Protein AF-A0A7S0R6P3-F1 (afdb_monomer_lite)

Structure (mmCIF, N/CA/C/O backbone):
data_AF-A0A7S0R6P3-F1
#
_entry.id   AF-A0A7S0R6P3-F1
#
loop_
_atom_site.group_PDB
_atom_site.id
_atom_site.type_symbol
_atom_site.label_atom_id
_atom_site.label_alt_id
_atom_site.label_comp_id
_atom_site.label_asym_id
_atom_site.label_entity_id
_atom_site.label_seq_id
_atom_site.pdbx_PDB_ins_code
_atom_site.Cartn_x
_atom_site.Cartn_y
_atom_site.Cartn_z
_atom_site.occupancy
_atom_site.B_iso_or_equiv
_atom_site.auth_seq_id
_atom_site.auth_comp_id
_atom_site.auth_asym_id
_atom_site.auth_atom_id
_atom_site.pdbx_PDB_model_num
ATOM 1 N N . TRP A 1 1 ? 24.057 -4.306 -11.050 1.00 52.62 1 TRP A N 1
ATOM 2 C CA . TRP A 1 1 ? 23.287 -4.028 -9.830 1.00 52.62 1 TRP A CA 1
ATOM 3 C C . TRP A 1 1 ? 24.065 -4.503 -8.613 1.00 52.62 1 TRP A C 1
ATOM 5 O O . TRP A 1 1 ? 23.784 -5.597 -8.139 1.00 52.62 1 TRP A O 1
ATOM 15 N N . PRO A 1 2 ? 25.092 -3.785 -8.128 1.00 60.69 2 PRO A N 1
ATOM 16 C CA . PRO A 1 2 ? 25.649 -4.148 -6.841 1.00 60.69 2 PRO A CA 1
ATOM 17 C C . PRO A 1 2 ? 24.756 -3.537 -5.760 1.00 60.69 2 PRO A C 1
ATOM 19 O O . PRO A 1 2 ? 24.376 -2.370 -5.847 1.00 60.69 2 PRO A O 1
ATOM 22 N N . LEU A 1 3 ? 24.400 -4.337 -4.761 1.00 66.06 3 LEU A N 1
ATOM 23 C CA . LEU A 1 3 ? 23.930 -3.822 -3.484 1.00 66.06 3 LEU A CA 1
ATOM 24 C C . LEU A 1 3 ? 25.082 -2.995 -2.895 1.00 66.06 3 LEU A C 1
ATOM 26 O O . LEU A 1 3 ? 26.010 -3.549 -2.307 1.00 66.06 3 LEU A O 1
ATOM 30 N N . ASP A 1 4 ? 25.079 -1.690 -3.153 1.00 74.25 4 ASP A N 1
ATOM 31 C CA . ASP A 1 4 ? 26.102 -0.785 -2.647 1.00 74.25 4 ASP A CA 1
ATOM 32 C C . ASP A 1 4 ? 25.710 -0.324 -1.244 1.00 74.25 4 ASP A C 1
ATOM 34 O O . ASP A 1 4 ? 24.894 0.577 -1.052 1.00 74.25 4 ASP A O 1
ATOM 38 N N . PHE A 1 5 ? 26.279 -0.997 -0.248 1.00 76.88 5 PHE A N 1
ATOM 39 C CA . PHE A 1 5 ? 26.130 -0.634 1.159 1.00 76.88 5 PHE A CA 1
ATOM 40 C C . PHE A 1 5 ? 27.135 0.443 1.595 1.00 76.88 5 PHE A C 1
ATOM 42 O O . PHE A 1 5 ? 27.120 0.840 2.760 1.00 76.88 5 PHE A O 1
ATOM 49 N N . GLY A 1 6 ? 27.990 0.934 0.689 1.00 78.88 6 GLY A N 1
ATOM 50 C CA . GLY A 1 6 ? 28.973 1.986 0.949 1.00 78.88 6 GLY A CA 1
ATOM 51 C C . GLY A 1 6 ? 28.376 3.232 1.612 1.00 78.88 6 GLY A C 1
ATOM 52 O O . GLY A 1 6 ? 28.900 3.645 2.645 1.00 78.88 6 GLY A O 1
ATOM 53 N N . PRO A 1 7 ? 27.244 3.781 1.129 1.00 77.75 7 PRO A N 1
ATOM 54 C CA . PRO A 1 7 ? 26.586 4.930 1.759 1.00 77.75 7 PRO A CA 1
ATOM 55 C C . PRO A 1 7 ? 26.084 4.651 3.186 1.00 77.75 7 PRO A C 1
ATOM 57 O O . PRO A 1 7 ? 26.138 5.517 4.055 1.00 77.75 7 PRO A O 1
ATOM 60 N N . ILE A 1 8 ? 25.631 3.424 3.462 1.00 76.12 8 ILE A N 1
ATOM 61 C CA . ILE A 1 8 ? 25.153 3.025 4.796 1.00 76.12 8 ILE A CA 1
ATOM 62 C C . ILE A 1 8 ? 26.338 2.873 5.757 1.00 76.12 8 ILE A C 1
ATOM 64 O O . ILE A 1 8 ? 26.289 3.359 6.885 1.00 76.12 8 ILE A O 1
ATOM 68 N N . LEU A 1 9 ? 27.422 2.241 5.300 1.00 77.19 9 LEU A N 1
ATOM 69 C CA . LEU A 1 9 ? 28.654 2.057 6.073 1.00 77.19 9 LEU A CA 1
ATOM 70 C C . LEU A 1 9 ? 29.407 3.375 6.301 1.00 77.19 9 LEU A C 1
ATOM 72 O O . LEU A 1 9 ? 30.082 3.520 7.316 1.00 77.19 9 LEU A O 1
ATOM 76 N N . ALA A 1 10 ? 29.256 4.343 5.394 1.00 80.62 10 ALA A N 1
ATOM 77 C CA . ALA A 1 10 ? 29.785 5.698 5.526 1.00 80.62 10 ALA A CA 1
ATOM 78 C C . ALA A 1 10 ? 28.980 6.580 6.502 1.00 80.62 10 ALA A C 1
ATOM 80 O O . ALA A 1 10 ? 29.396 7.701 6.787 1.00 80.62 10 ALA A O 1
ATOM 81 N N . GLY A 1 11 ? 27.851 6.089 7.031 1.00 78.81 11 GLY A N 1
ATOM 82 C CA . GLY A 1 11 ? 27.007 6.834 7.967 1.00 78.81 11 GLY A CA 1
ATOM 83 C C . GLY A 1 11 ? 26.209 7.960 7.310 1.00 78.81 11 GLY A C 1
ATOM 84 O O . GLY A 1 11 ? 25.897 8.953 7.967 1.00 78.81 11 GLY A O 1
ATOM 85 N N . ASP A 1 12 ? 25.891 7.832 6.021 1.00 82.38 12 ASP A N 1
ATOM 86 C CA . ASP A 1 12 ? 25.241 8.889 5.257 1.00 82.38 12 ASP A CA 1
ATOM 87 C C . ASP A 1 12 ? 23.781 9.070 5.719 1.00 82.38 12 ASP A C 1
ATOM 89 O O . ASP A 1 12 ? 22.899 8.235 5.478 1.00 82.38 12 ASP A O 1
ATOM 93 N N . ALA A 1 13 ? 23.523 10.163 6.443 1.00 79.50 13 ALA A N 1
ATOM 94 C CA . ALA A 1 13 ? 22.272 10.379 7.174 1.00 79.50 13 ALA A CA 1
ATOM 95 C C . ALA A 1 13 ? 21.032 10.399 6.261 1.00 79.50 13 ALA A C 1
ATOM 97 O O . ALA A 1 13 ? 19.942 10.007 6.682 1.00 79.50 13 ALA A O 1
ATOM 98 N N . ASN A 1 14 ? 21.200 10.801 4.999 1.00 84.12 14 ASN A N 1
ATOM 99 C CA . ASN A 1 14 ? 20.118 10.850 4.016 1.00 84.12 14 ASN A CA 1
ATOM 100 C C . ASN A 1 14 ? 19.599 9.454 3.654 1.00 84.12 14 ASN A C 1
ATOM 102 O O . ASN A 1 14 ? 18.389 9.250 3.564 1.00 84.12 14 ASN A O 1
ATOM 106 N N . VAL A 1 15 ? 20.499 8.480 3.487 1.00 83.69 15 VAL A N 1
ATOM 107 C CA . VAL A 1 15 ? 20.122 7.103 3.141 1.00 83.69 15 VAL A CA 1
ATOM 108 C C . VAL A 1 15 ? 19.424 6.445 4.322 1.00 83.69 15 VAL A C 1
ATOM 110 O O . VAL A 1 15 ? 18.363 5.844 4.157 1.00 83.69 15 VAL A O 1
ATOM 113 N N . LEU A 1 16 ? 19.965 6.622 5.530 1.00 82.69 16 LEU A N 1
ATOM 114 C CA . LEU A 1 16 ? 19.356 6.082 6.742 1.00 82.69 16 LEU A CA 1
ATOM 115 C C . LEU A 1 16 ? 17.961 6.676 6.989 1.00 82.69 16 LEU A C 1
ATOM 117 O O . LEU A 1 16 ? 17.023 5.941 7.302 1.00 82.69 16 LEU A O 1
ATOM 121 N N . SER A 1 17 ? 17.809 7.991 6.805 1.00 84.06 17 SER A N 1
ATOM 122 C CA . SER A 1 17 ? 16.522 8.680 6.921 1.00 84.06 17 SER A CA 1
ATOM 123 C C . SER A 1 17 ? 15.507 8.158 5.899 1.00 84.06 17 SER A C 1
ATOM 125 O O . SER A 1 17 ? 14.393 7.796 6.279 1.00 84.06 17 SER A O 1
ATOM 127 N N . ALA A 1 18 ? 15.902 8.036 4.628 1.00 84.50 18 ALA A N 1
ATOM 128 C CA . ALA A 1 18 ? 15.027 7.557 3.563 1.00 84.50 18 ALA A CA 1
ATOM 129 C C . ALA A 1 18 ? 14.572 6.106 3.786 1.00 84.50 18 ALA A C 1
ATOM 131 O O . ALA A 1 18 ? 13.382 5.814 3.677 1.00 84.50 18 ALA A O 1
ATOM 132 N N . VAL A 1 19 ? 15.494 5.206 4.150 1.00 85.50 19 VAL A N 1
ATOM 133 C CA . VAL A 1 19 ? 15.181 3.794 4.428 1.00 85.50 19 VAL A CA 1
ATOM 134 C C . VAL A 1 19 ? 14.249 3.668 5.632 1.00 85.50 19 VAL A C 1
ATOM 136 O O . VAL A 1 19 ? 13.271 2.925 5.574 1.00 85.50 19 VAL A O 1
ATOM 139 N N . THR A 1 20 ? 14.502 4.427 6.701 1.00 83.81 20 THR A N 1
ATOM 140 C CA . THR A 1 20 ? 13.663 4.400 7.910 1.00 83.81 20 THR A CA 1
ATOM 141 C C . THR A 1 20 ? 12.256 4.930 7.628 1.00 83.81 20 THR A C 1
ATOM 143 O O . THR A 1 20 ? 11.273 4.318 8.044 1.00 83.81 20 THR A O 1
ATOM 146 N N . ALA A 1 21 ? 12.140 6.031 6.877 1.00 87.50 21 ALA A N 1
ATOM 147 C CA . ALA A 1 21 ? 10.848 6.582 6.481 1.00 87.50 21 ALA A CA 1
ATOM 148 C C . ALA A 1 21 ? 10.056 5.598 5.605 1.00 87.50 21 ALA A C 1
ATOM 150 O O . ALA A 1 21 ? 8.874 5.374 5.860 1.00 87.50 21 ALA A O 1
ATOM 151 N N . TYR A 1 22 ? 10.703 4.960 4.624 1.00 87.00 22 TYR A N 1
ATOM 152 C CA . TYR A 1 22 ? 10.059 3.944 3.786 1.00 87.00 22 TYR A CA 1
ATOM 153 C C . TYR A 1 22 ? 9.626 2.716 4.585 1.00 87.00 22 TYR A C 1
ATOM 155 O O . TYR A 1 22 ? 8.515 2.234 4.391 1.00 87.00 22 TYR A O 1
ATOM 163 N N . ALA A 1 23 ? 10.458 2.226 5.507 1.00 88.00 23 ALA A N 1
ATOM 164 C CA . ALA A 1 23 ? 10.102 1.094 6.357 1.00 88.00 23 ALA A CA 1
ATOM 165 C C . ALA A 1 23 ? 8.834 1.382 7.177 1.00 88.00 23 ALA A C 1
ATOM 167 O O . ALA A 1 23 ? 7.944 0.537 7.254 1.00 88.00 23 ALA A O 1
ATOM 168 N N . LEU A 1 24 ? 8.721 2.593 7.731 1.00 87.88 24 LEU A N 1
ATOM 169 C CA . LEU A 1 24 ? 7.533 3.015 8.465 1.00 87.88 24 LEU A CA 1
ATOM 170 C C . LEU A 1 24 ? 6.300 3.106 7.560 1.00 87.88 24 LEU A C 1
ATOM 172 O O . LEU A 1 24 ? 5.246 2.585 7.920 1.00 87.88 24 LEU A O 1
ATOM 176 N N . VAL A 1 25 ? 6.430 3.718 6.379 1.00 89.38 25 VAL A N 1
ATOM 177 C CA . VAL A 1 25 ? 5.337 3.801 5.397 1.00 89.38 25 VAL A CA 1
ATOM 178 C C . VAL A 1 25 ? 4.829 2.405 5.030 1.00 89.38 25 VAL A C 1
ATOM 180 O O . VAL A 1 25 ? 3.624 2.181 5.059 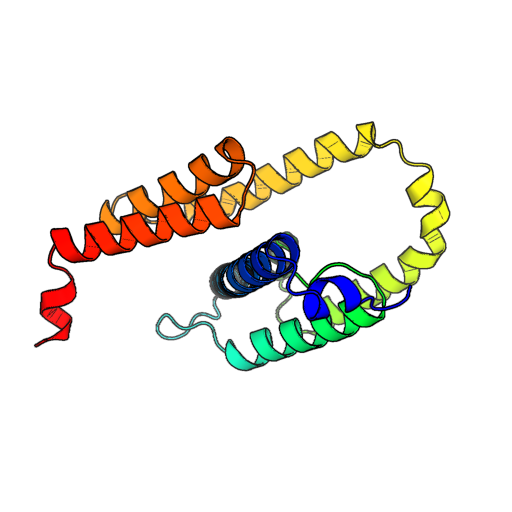1.00 89.38 25 VAL A O 1
ATOM 183 N N . MET A 1 26 ? 5.725 1.449 4.775 1.00 90.00 26 MET A N 1
ATOM 184 C CA . MET A 1 26 ? 5.358 0.082 4.385 1.00 90.00 26 MET A CA 1
ATOM 185 C C . MET A 1 26 ? 4.548 -0.653 5.456 1.00 90.00 26 MET A C 1
ATOM 187 O O . MET A 1 26 ? 3.643 -1.414 5.119 1.00 90.00 26 MET A O 1
ATOM 191 N N . ILE A 1 27 ? 4.834 -0.426 6.743 1.00 89.31 27 ILE A N 1
ATOM 192 C CA . ILE A 1 27 ? 4.058 -1.032 7.836 1.00 89.31 27 ILE A CA 1
ATOM 193 C C . ILE A 1 27 ? 2.598 -0.571 7.761 1.00 89.31 27 ILE A C 1
ATOM 195 O O . ILE A 1 27 ? 1.684 -1.393 7.827 1.00 89.31 27 ILE A O 1
ATOM 199 N N . PHE A 1 28 ? 2.375 0.732 7.590 1.00 89.31 28 PHE A N 1
ATOM 200 C CA . PHE A 1 28 ? 1.026 1.290 7.519 1.00 89.31 28 PHE A CA 1
ATOM 201 C C . PHE A 1 28 ? 0.326 0.997 6.194 1.00 89.31 28 PHE A C 1
ATOM 203 O O . PHE A 1 28 ? -0.883 0.792 6.196 1.00 89.31 28 PHE A O 1
ATOM 210 N N . ASP A 1 29 ? 1.064 0.928 5.090 1.00 89.12 29 ASP A N 1
ATOM 211 C CA . ASP A 1 29 ? 0.515 0.618 3.771 1.00 89.12 29 ASP A CA 1
ATOM 212 C C . ASP A 1 29 ? 0.020 -0.836 3.698 1.00 89.12 29 ASP A C 1
ATOM 214 O O . ASP A 1 29 ? -1.145 -1.090 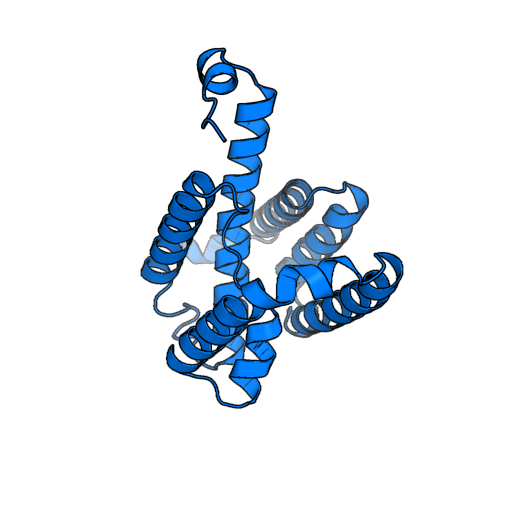3.389 1.00 89.12 29 ASP A O 1
ATOM 218 N N . ILE A 1 30 ? 0.850 -1.801 4.121 1.00 90.81 30 ILE A N 1
ATOM 219 C CA . ILE A 1 30 ? 0.460 -3.220 4.197 1.00 90.81 30 ILE A CA 1
ATOM 220 C C . ILE A 1 30 ? -0.704 -3.402 5.177 1.00 90.81 30 ILE A C 1
ATOM 222 O O . ILE A 1 30 ? -1.666 -4.107 4.871 1.00 90.81 30 ILE A O 1
ATOM 226 N N . GLY A 1 31 ? -0.638 -2.769 6.351 1.00 89.81 31 GLY A N 1
ATOM 227 C CA . GLY A 1 31 ? -1.687 -2.864 7.363 1.00 89.81 31 GLY A CA 1
ATOM 228 C C . GLY A 1 31 ? -3.016 -2.273 6.910 1.00 89.81 31 GLY A C 1
ATOM 229 O O . GLY A 1 31 ? -4.057 -2.915 7.057 1.00 89.81 31 GLY A O 1
ATOM 230 N N . GLY A 1 32 ? -2.977 -1.072 6.334 1.00 87.38 32 GLY A N 1
ATOM 231 C CA . GLY A 1 32 ? -4.147 -0.367 5.823 1.00 87.38 32 GLY A CA 1
ATOM 232 C C . GLY A 1 32 ? -4.807 -1.122 4.676 1.00 87.38 32 GLY A C 1
ATOM 233 O O . GLY A 1 32 ? -6.013 -1.363 4.719 1.00 87.38 32 GLY A O 1
ATOM 234 N N . ALA A 1 33 ? -4.020 -1.579 3.698 1.00 88.56 33 ALA A N 1
ATOM 235 C CA . ALA A 1 33 ? -4.531 -2.355 2.574 1.00 88.56 33 ALA A CA 1
ATOM 236 C C . ALA A 1 33 ? -5.084 -3.720 3.013 1.00 88.56 33 ALA A C 1
ATOM 238 O O . ALA A 1 33 ? -6.159 -4.118 2.563 1.00 88.56 33 ALA A O 1
ATOM 239 N N . LEU A 1 34 ? -4.408 -4.419 3.935 1.00 89.81 34 LEU A N 1
ATOM 240 C CA . LEU A 1 34 ? -4.914 -5.669 4.506 1.00 89.81 34 LEU A CA 1
ATOM 241 C C . LEU A 1 34 ? -6.262 -5.449 5.195 1.00 89.81 34 LEU A C 1
ATOM 243 O O . LEU A 1 34 ? -7.207 -6.192 4.941 1.00 89.81 34 LEU A O 1
ATOM 247 N N . TYR A 1 35 ? -6.366 -4.434 6.056 1.00 87.81 35 TYR A N 1
ATOM 248 C CA . TYR A 1 35 ? -7.599 -4.158 6.785 1.00 87.81 35 TYR A CA 1
ATOM 249 C C . TYR A 1 35 ? -8.738 -3.754 5.840 1.00 87.81 35 TYR A C 1
ATOM 251 O O . TYR A 1 35 ? -9.845 -4.280 5.965 1.00 87.81 35 TYR A O 1
ATOM 259 N N . GLY A 1 36 ? -8.458 -2.898 4.851 1.00 85.94 36 GLY A N 1
ATOM 260 C CA . GLY A 1 36 ? -9.425 -2.491 3.829 1.00 85.94 36 GLY A CA 1
ATOM 261 C C . GLY A 1 36 ? -9.947 -3.677 3.015 1.00 85.94 36 GLY A C 1
ATOM 262 O O . GLY A 1 36 ? -11.154 -3.911 2.949 1.00 85.94 36 GLY A O 1
ATOM 263 N N . LEU A 1 37 ? -9.051 -4.506 2.471 1.00 86.88 37 LEU A N 1
ATOM 264 C CA . LEU A 1 37 ? -9.436 -5.667 1.664 1.00 86.88 37 LEU A CA 1
ATOM 265 C C . LEU A 1 37 ? -10.112 -6.768 2.491 1.00 86.88 37 LEU A C 1
ATOM 267 O O . LEU A 1 37 ? -11.078 -7.369 2.023 1.00 86.88 37 LEU A O 1
ATOM 271 N N . CYS A 1 38 ? -9.666 -7.022 3.727 1.00 87.50 38 CYS A N 1
ATOM 272 C CA . CYS A 1 38 ? -10.363 -7.936 4.636 1.00 87.50 38 CYS A CA 1
ATOM 273 C C . CYS A 1 38 ? -11.771 -7.434 4.971 1.00 87.50 38 CYS A C 1
ATOM 275 O O . CYS A 1 38 ? -12.687 -8.250 5.086 1.00 87.50 38 CYS A O 1
ATOM 277 N N . GLY A 1 39 ? -11.954 -6.117 5.107 1.00 85.44 39 GLY A N 1
ATOM 278 C CA . GLY A 1 39 ? -13.261 -5.489 5.288 1.00 85.44 39 GLY A CA 1
ATOM 279 C C . GLY A 1 39 ? -14.176 -5.734 4.094 1.00 85.44 39 GLY A C 1
ATOM 280 O O . GLY A 1 39 ? -15.276 -6.256 4.262 1.00 85.44 39 GLY A O 1
ATOM 281 N N . LEU A 1 40 ? -13.685 -5.466 2.882 1.00 83.06 40 LEU A N 1
ATOM 282 C CA . LEU A 1 40 ? -14.416 -5.717 1.636 1.00 83.06 40 LEU A CA 1
ATOM 283 C C . LEU A 1 40 ? -14.751 -7.202 1.424 1.00 83.06 40 LEU A C 1
ATOM 285 O O . LEU A 1 40 ? -15.818 -7.532 0.910 1.00 83.06 40 LEU A O 1
ATOM 289 N N . ALA A 1 41 ? -13.863 -8.108 1.835 1.00 84.06 41 ALA A N 1
ATOM 290 C CA . ALA A 1 41 ? -14.077 -9.550 1.743 1.00 84.06 41 ALA A CA 1
ATOM 291 C C . ALA A 1 41 ? -15.011 -10.109 2.834 1.00 84.06 41 ALA A C 1
ATOM 293 O O . ALA A 1 41 ? -15.377 -11.285 2.771 1.00 84.06 41 ALA A O 1
ATOM 294 N N . GLY A 1 42 ? -15.387 -9.303 3.837 1.00 84.31 42 GLY A N 1
ATOM 295 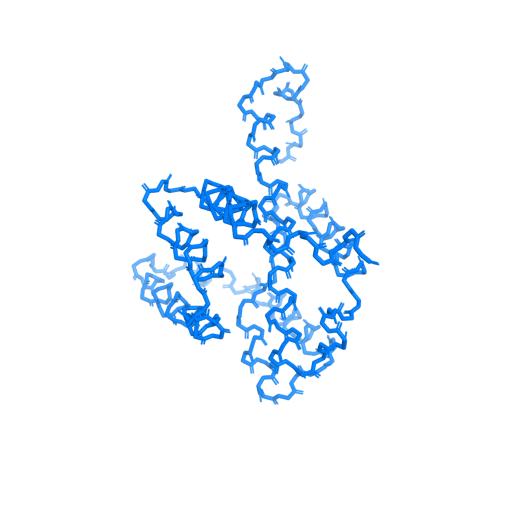C CA . GLY A 1 42 ? -16.168 -9.753 4.993 1.00 84.31 42 GLY A CA 1
ATOM 296 C C . GLY A 1 42 ? -15.402 -10.717 5.904 1.00 84.31 42 GLY A C 1
ATOM 297 O O 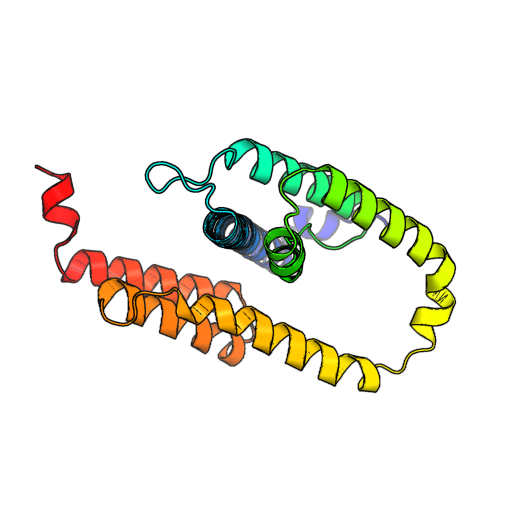. GLY A 1 42 ? -16.003 -11.584 6.533 1.00 84.31 42 GLY A O 1
ATOM 298 N N . LEU A 1 43 ? -14.071 -10.605 5.939 1.00 86.06 43 LEU A N 1
ATOM 299 C CA . LEU A 1 43 ? -13.176 -11.496 6.684 1.00 86.06 43 LEU A CA 1
ATOM 300 C C . LEU A 1 43 ? -12.756 -10.938 8.049 1.00 86.06 43 LEU A C 1
ATOM 302 O O . LEU A 1 43 ? -12.099 -11.650 8.803 1.00 86.06 43 LEU A O 1
ATOM 306 N N . ILE A 1 44 ? -13.106 -9.691 8.380 1.00 85.31 44 ILE A N 1
ATOM 307 C CA . ILE A 1 44 ? -12.783 -9.092 9.683 1.00 85.31 44 ILE A CA 1
ATOM 308 C C . ILE A 1 44 ? -13.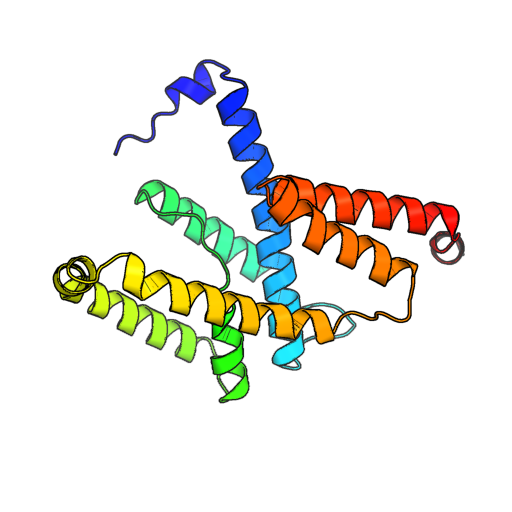529 -9.841 10.793 1.00 85.31 44 ILE A C 1
ATOM 310 O O . ILE A 1 44 ? -14.756 -9.919 10.789 1.00 85.31 44 ILE A O 1
ATOM 314 N N . GLN A 1 45 ? -12.783 -10.355 11.773 1.00 78.94 45 GLN A N 1
ATOM 315 C CA . GLN A 1 45 ? -13.323 -11.060 12.936 1.00 78.94 45 GLN A CA 1
ATOM 316 C C . GLN A 1 45 ? -12.944 -10.291 14.201 1.00 78.94 45 GLN A C 1
ATOM 318 O O . GLN A 1 45 ? -11.765 -10.068 14.458 1.00 78.94 45 GLN A O 1
ATOM 323 N N . ASN A 1 46 ? -13.934 -9.870 14.995 1.00 77.12 46 ASN A N 1
ATOM 324 C CA . ASN A 1 46 ? -13.720 -9.121 16.246 1.00 77.12 46 ASN A CA 1
ATOM 325 C C . ASN A 1 46 ? -12.856 -7.852 16.082 1.00 77.12 46 ASN A C 1
ATOM 327 O O . ASN A 1 46 ? -12.054 -7.525 16.952 1.00 77.12 46 ASN A O 1
ATOM 331 N N . GLY A 1 47 ? -12.980 -7.157 14.945 1.00 76.88 47 GLY A N 1
ATOM 332 C CA . GLY A 1 47 ? -12.169 -5.971 14.640 1.00 76.88 47 GLY A CA 1
ATOM 333 C C . GLY A 1 47 ? -10.716 -6.272 14.252 1.00 76.88 47 GLY A C 1
ATOM 334 O O . GLY A 1 47 ? -9.927 -5.346 14.101 1.00 76.88 47 GLY A O 1
ATOM 335 N N . VAL A 1 48 ? -10.352 -7.545 14.062 1.00 81.44 48 VAL A N 1
ATOM 336 C CA . VAL A 1 48 ? -9.006 -7.969 13.666 1.00 81.44 48 VAL A CA 1
ATOM 337 C C . VAL A 1 48 ? -9.049 -8.607 12.279 1.00 81.44 48 VAL A C 1
ATOM 339 O O . VAL A 1 48 ? -9.897 -9.453 11.983 1.00 81.44 48 VAL A O 1
ATOM 342 N N . ALA A 1 49 ? -8.114 -8.203 11.418 1.00 84.62 49 ALA A N 1
ATOM 343 C CA . ALA A 1 49 ? -7.890 -8.860 10.137 1.00 84.62 49 ALA A CA 1
ATOM 344 C C . ALA A 1 49 ? -7.181 -10.212 10.372 1.00 84.62 49 ALA A C 1
ATOM 346 O O . ALA A 1 49 ? -6.080 -10.235 10.939 1.00 84.62 49 ALA A O 1
ATOM 347 N N . PRO A 1 50 ? -7.780 -11.348 9.973 1.00 84.00 50 PRO A N 1
ATOM 348 C CA . PRO A 1 50 ? -7.166 -12.654 10.167 1.00 84.00 50 PRO A CA 1
ATOM 349 C C . PRO A 1 50 ? -5.875 -12.763 9.348 1.00 84.00 50 PRO A C 1
ATOM 351 O O . PRO A 1 50 ? -5.797 -12.297 8.215 1.00 84.00 50 PRO A O 1
ATOM 354 N N . GLY A 1 51 ? -4.849 -13.399 9.917 1.00 85.31 51 GLY A N 1
ATOM 355 C CA . GLY A 1 51 ? -3.594 -13.634 9.200 1.00 85.31 51 GLY A CA 1
ATOM 356 C C . GLY A 1 51 ? -2.720 -12.390 8.998 1.00 85.31 51 GLY A C 1
ATOM 357 O O . GLY A 1 51 ? -1.903 -12.375 8.084 1.00 85.31 51 GLY A O 1
ATOM 358 N N . ALA A 1 52 ? -2.823 -11.364 9.849 1.00 87.19 52 ALA A N 1
ATOM 359 C CA . ALA A 1 52 ? -1.958 -10.185 9.746 1.00 87.19 52 ALA A CA 1
ATOM 360 C C . ALA A 1 52 ? -0.456 -10.531 9.771 1.00 87.19 52 ALA A C 1
ATOM 362 O O . ALA A 1 52 ? 0.282 -10.129 8.877 1.00 87.19 52 ALA A O 1
ATOM 363 N N . ILE A 1 53 ? -0.010 -11.339 10.740 1.00 89.88 53 ILE A N 1
ATOM 364 C CA . ILE A 1 53 ? 1.401 -11.747 10.873 1.00 89.88 53 ILE A CA 1
ATOM 365 C C . ILE A 1 53 ? 1.938 -12.441 9.605 1.00 89.88 53 ILE A C 1
ATOM 367 O O . ILE A 1 53 ? 2.958 -11.983 9.086 1.00 89.88 53 ILE A O 1
ATOM 371 N N . PRO A 1 54 ? 1.302 -13.506 9.069 1.00 90.50 54 PRO A N 1
ATOM 372 C CA . PRO A 1 54 ? 1.797 -14.139 7.850 1.00 90.50 54 PRO A CA 1
ATOM 373 C C . PRO A 1 54 ? 1.766 -13.199 6.637 1.00 90.50 54 PRO A C 1
ATOM 375 O O . PRO A 1 54 ? 2.676 -13.280 5.817 1.00 90.50 54 PRO A O 1
ATOM 378 N N . THR A 1 55 ? 0.806 -12.269 6.544 1.00 90.69 55 THR A N 1
ATOM 379 C CA . THR A 1 55 ? 0.793 -11.242 5.485 1.00 90.69 55 THR A CA 1
ATOM 380 C C . THR A 1 55 ? 2.018 -10.331 5.565 1.00 90.69 55 THR A C 1
ATOM 382 O O . THR A 1 55 ? 2.706 -10.145 4.562 1.00 90.69 55 THR A O 1
ATOM 385 N N . TYR A 1 56 ? 2.348 -9.811 6.752 1.00 91.56 56 TYR A N 1
ATOM 386 C CA . TYR A 1 56 ? 3.546 -8.985 6.942 1.00 91.56 56 TYR A CA 1
ATOM 387 C C . TYR A 1 56 ? 4.836 -9.757 6.655 1.00 91.56 56 TYR A C 1
ATOM 389 O O . TYR A 1 56 ? 5.732 -9.224 6.006 1.00 91.56 56 TYR A O 1
ATOM 397 N N . LEU A 1 57 ? 4.931 -11.018 7.090 1.00 93.25 57 LEU A N 1
ATOM 398 C CA . LEU A 1 57 ? 6.095 -11.865 6.809 1.00 93.25 57 LEU A CA 1
ATOM 399 C C . LEU A 1 57 ? 6.255 -12.138 5.310 1.00 93.25 57 LEU A C 1
ATOM 401 O O . LEU A 1 57 ? 7.366 -12.047 4.791 1.00 93.25 57 LEU A O 1
ATOM 405 N N . ALA A 1 58 ? 5.158 -12.430 4.607 1.00 92.19 58 ALA A N 1
ATOM 406 C CA . ALA A 1 58 ? 5.176 -12.637 3.164 1.00 92.19 58 ALA A CA 1
ATOM 407 C C . ALA A 1 58 ? 5.602 -11.363 2.418 1.00 92.19 58 ALA A C 1
ATOM 409 O O . ALA A 1 58 ? 6.452 -11.429 1.531 1.00 92.19 58 ALA A O 1
ATOM 410 N N . ALA A 1 59 ? 5.075 -10.200 2.809 1.00 91.81 59 ALA A N 1
ATOM 411 C CA . ALA A 1 59 ? 5.439 -8.921 2.209 1.00 91.81 59 ALA A CA 1
ATOM 412 C C . ALA A 1 59 ? 6.899 -8.528 2.489 1.00 91.81 59 ALA A C 1
ATOM 414 O O . ALA A 1 59 ? 7.592 -8.052 1.587 1.00 91.81 59 ALA A O 1
ATOM 415 N N . ALA A 1 60 ? 7.397 -8.780 3.703 1.00 91.50 60 ALA A N 1
ATOM 416 C CA . ALA A 1 60 ? 8.796 -8.560 4.058 1.00 91.50 60 ALA A CA 1
ATOM 417 C C . ALA A 1 60 ? 9.734 -9.476 3.257 1.00 91.50 60 ALA A C 1
ATOM 419 O O . ALA A 1 60 ? 10.718 -9.001 2.690 1.00 91.50 60 ALA A O 1
ATOM 420 N N . ALA A 1 61 ? 9.406 -10.768 3.147 1.00 93.25 61 ALA A N 1
ATOM 421 C CA . ALA A 1 61 ? 10.178 -11.723 2.357 1.00 93.25 61 ALA A CA 1
ATOM 422 C C . ALA A 1 61 ? 10.192 -11.350 0.867 1.00 93.25 61 ALA A C 1
ATOM 424 O O . ALA A 1 61 ? 11.253 -11.325 0.246 1.00 93.25 61 ALA A O 1
ATOM 425 N N . ALA A 1 62 ? 9.037 -10.996 0.300 1.00 91.75 62 ALA A N 1
ATOM 426 C CA . ALA A 1 62 ? 8.937 -10.568 -1.090 1.00 91.75 62 ALA A CA 1
ATOM 427 C C . ALA A 1 62 ? 9.695 -9.261 -1.355 1.00 91.75 62 ALA A C 1
ATOM 429 O O . ALA A 1 62 ? 10.365 -9.143 -2.373 1.00 91.75 62 ALA A O 1
ATOM 430 N N . THR A 1 63 ? 9.650 -8.304 -0.425 1.00 91.44 63 THR A N 1
ATOM 431 C CA . THR A 1 63 ? 10.415 -7.052 -0.521 1.00 91.44 63 THR A CA 1
ATOM 432 C C . THR A 1 63 ? 11.921 -7.305 -0.440 1.00 91.44 63 THR A C 1
ATOM 434 O O . THR A 1 63 ? 12.678 -6.717 -1.207 1.00 91.44 63 THR A O 1
ATOM 437 N N . ALA A 1 64 ? 12.370 -8.213 0.432 1.00 90.44 64 ALA A N 1
ATOM 438 C CA . ALA A 1 64 ? 13.778 -8.598 0.526 1.00 90.44 64 ALA A CA 1
ATOM 439 C C . ALA A 1 64 ? 14.279 -9.279 -0.760 1.00 90.44 64 ALA A C 1
ATOM 441 O O . ALA A 1 64 ? 15.351 -8.941 -1.262 1.00 90.44 64 ALA A O 1
ATOM 442 N N . LEU A 1 65 ? 13.481 -10.187 -1.333 1.00 91.06 65 LEU A N 1
ATOM 443 C CA . LEU A 1 65 ? 13.769 -10.794 -2.636 1.00 91.06 65 LEU A CA 1
ATOM 444 C C . LEU A 1 65 ? 13.747 -9.748 -3.761 1.00 91.06 65 LEU A C 1
ATOM 446 O O . LEU A 1 65 ? 14.624 -9.753 -4.623 1.00 91.06 65 LEU A O 1
ATOM 450 N N . GLY A 1 66 ? 12.796 -8.815 -3.710 1.00 88.19 66 GLY A N 1
ATOM 451 C CA . GLY A 1 66 ? 12.686 -7.700 -4.643 1.00 88.19 66 GLY A CA 1
ATOM 452 C C . GLY A 1 66 ? 13.940 -6.830 -4.647 1.00 88.19 66 GLY A C 1
ATOM 453 O O . GLY A 1 66 ? 14.505 -6.566 -5.709 1.00 88.19 66 GLY A O 1
ATOM 454 N N . ALA A 1 67 ? 14.453 -6.493 -3.461 1.00 87.06 67 ALA A N 1
ATOM 455 C CA . ALA A 1 67 ? 15.692 -5.740 -3.297 1.00 87.06 67 ALA A CA 1
ATOM 456 C C . ALA A 1 67 ? 16.906 -6.453 -3.922 1.00 87.06 67 ALA A C 1
ATOM 458 O O . ALA A 1 67 ? 17.742 -5.797 -4.541 1.00 87.06 67 ALA A O 1
ATOM 459 N N . TRP A 1 68 ? 16.990 -7.787 -3.835 1.00 84.69 68 TRP A N 1
ATOM 460 C CA . TRP A 1 68 ? 18.033 -8.562 -4.526 1.00 84.69 68 TRP A CA 1
ATOM 461 C C . TRP A 1 68 ? 17.908 -8.505 -6.048 1.00 84.69 68 TRP A C 1
ATOM 463 O O . TRP A 1 68 ? 18.918 -8.451 -6.748 1.00 84.69 68 TRP A O 1
ATOM 473 N N . THR A 1 69 ? 16.681 -8.495 -6.566 1.00 86.44 69 THR A N 1
ATOM 474 C CA . THR A 1 69 ? 16.415 -8.372 -8.006 1.00 86.44 69 THR A CA 1
ATOM 475 C C . THR A 1 69 ? 16.419 -6.926 -8.518 1.00 86.44 69 THR A C 1
ATOM 477 O O . THR A 1 69 ? 16.300 -6.712 -9.722 1.00 86.44 69 THR A O 1
ATOM 480 N N . GLY A 1 70 ? 16.583 -5.932 -7.635 1.00 83.44 70 GLY A N 1
ATOM 481 C CA . GLY A 1 70 ? 16.557 -4.506 -7.975 1.00 83.44 70 GLY A CA 1
ATOM 482 C C . GLY A 1 70 ? 15.157 -3.937 -8.238 1.00 83.44 70 GLY A C 1
ATOM 483 O O . GLY A 1 70 ? 15.035 -2.914 -8.908 1.00 83.44 70 GLY A O 1
ATOM 484 N N . THR A 1 71 ? 14.098 -4.588 -7.750 1.00 87.50 71 THR A N 1
ATOM 485 C CA . THR A 1 71 ? 12.708 -4.124 -7.891 1.00 87.50 71 THR A CA 1
ATOM 486 C C . THR A 1 71 ? 12.265 -3.285 -6.692 1.00 87.50 71 THR A C 1
ATOM 488 O O . THR A 1 71 ? 12.914 -3.252 -5.647 1.00 87.50 71 THR A O 1
ATOM 491 N N . THR A 1 72 ? 11.124 -2.610 -6.829 1.00 86.88 72 THR A N 1
ATOM 492 C CA . THR A 1 72 ? 10.494 -1.853 -5.741 1.00 86.88 72 THR A CA 1
ATOM 493 C C . THR A 1 72 ? 9.937 -2.774 -4.644 1.00 86.88 72 THR A C 1
ATOM 495 O O . THR A 1 72 ? 9.726 -3.966 -4.897 1.00 86.88 72 THR A O 1
ATOM 498 N N . PRO A 1 73 ? 9.663 -2.242 -3.436 1.00 87.56 73 PRO A N 1
ATOM 499 C CA . PRO A 1 73 ? 8.984 -2.981 -2.373 1.00 87.56 73 PRO A CA 1
ATOM 500 C C . PRO A 1 73 ? 7.617 -3.531 -2.795 1.00 87.56 73 PRO A C 1
ATOM 502 O O . PRO A 1 73 ? 6.956 -2.967 -3.670 1.00 87.56 73 PRO A O 1
ATOM 505 N N . LEU A 1 74 ? 7.188 -4.627 -2.160 1.00 90.25 74 LEU A N 1
ATOM 506 C CA . LEU A 1 74 ? 5.898 -5.251 -2.452 1.00 90.25 74 LEU A CA 1
ATOM 507 C C . LEU A 1 74 ? 4.756 -4.486 -1.776 1.00 90.25 74 LEU A C 1
ATOM 509 O O . LEU A 1 74 ? 4.734 -4.363 -0.554 1.00 90.25 74 LEU A O 1
ATOM 513 N N . ILE A 1 75 ? 3.777 -4.059 -2.572 1.00 88.50 75 ILE A N 1
ATOM 514 C CA . ILE A 1 75 ? 2.563 -3.368 -2.122 1.00 88.50 75 ILE A CA 1
ATOM 515 C C . ILE A 1 75 ? 1.343 -4.247 -2.418 1.00 88.50 75 ILE A C 1
ATOM 517 O O . ILE A 1 75 ? 1.318 -4.985 -3.407 1.00 88.50 75 ILE A O 1
ATOM 521 N N . ILE A 1 76 ? 0.321 -4.175 -1.563 1.00 88.38 76 ILE A N 1
ATOM 522 C CA . ILE A 1 76 ? -0.963 -4.833 -1.808 1.00 88.38 76 ILE A CA 1
ATOM 523 C C . ILE A 1 76 ? -1.798 -3.942 -2.740 1.00 88.38 76 ILE A C 1
ATOM 525 O O . ILE A 1 76 ? -2.251 -2.870 -2.352 1.00 88.38 76 ILE A O 1
ATOM 529 N N . ALA A 1 77 ? -1.993 -4.392 -3.978 1.00 84.19 77 ALA A N 1
ATOM 530 C CA . ALA A 1 77 ? -2.657 -3.620 -5.028 1.00 84.19 77 ALA A CA 1
ATOM 531 C C . ALA A 1 77 ? -4.151 -3.375 -4.731 1.00 84.19 77 ALA A C 1
ATOM 533 O O . ALA A 1 77 ? -4.883 -4.320 -4.409 1.00 84.19 77 ALA A O 1
ATOM 534 N N . ALA A 1 78 ? -4.616 -2.132 -4.897 1.00 78.31 78 ALA A N 1
ATOM 535 C CA . ALA A 1 78 ? -6.007 -1.732 -4.651 1.00 78.31 78 ALA A CA 1
ATOM 536 C C . ALA A 1 78 ? -6.994 -2.394 -5.628 1.00 78.31 78 ALA A C 1
ATOM 538 O O . ALA A 1 78 ? -8.144 -2.664 -5.288 1.00 78.31 78 ALA A O 1
ATOM 539 N N . GLU A 1 79 ? -6.528 -2.745 -6.822 1.00 82.38 79 GLU A N 1
ATOM 540 C CA . GLU A 1 79 ? -7.260 -3.474 -7.855 1.00 82.38 79 GLU A CA 1
ATOM 541 C C . GLU A 1 79 ? -7.715 -4.860 -7.373 1.00 82.38 79 GLU A C 1
ATOM 543 O O . GLU A 1 79 ? -8.707 -5.399 -7.870 1.00 82.38 79 GLU A O 1
ATOM 548 N N . SER A 1 80 ? -7.063 -5.409 -6.340 1.00 84.19 80 SER A N 1
ATOM 549 C CA . SER A 1 80 ? -7.493 -6.640 -5.667 1.00 84.19 80 SER A CA 1
ATOM 550 C C . SER A 1 80 ? -8.923 -6.535 -5.127 1.00 84.19 80 SER A C 1
ATOM 552 O O . SER A 1 80 ? -9.622 -7.544 -5.055 1.00 84.19 80 SER A O 1
ATOM 554 N N . ALA A 1 81 ? -9.402 -5.324 -4.816 1.00 81.25 81 ALA A N 1
ATOM 555 C CA . ALA A 1 81 ? -10.783 -5.079 -4.409 1.00 81.25 81 ALA A CA 1
ATOM 556 C C . ALA A 1 81 ? -11.797 -5.513 -5.480 1.00 81.25 81 ALA A C 1
ATOM 558 O O . ALA A 1 81 ? -12.852 -6.052 -5.144 1.00 81.25 81 ALA A O 1
ATOM 559 N N . VAL A 1 82 ? -11.482 -5.324 -6.767 1.00 82.38 82 VAL A N 1
ATOM 560 C CA . VAL A 1 82 ? -12.343 -5.764 -7.879 1.00 82.38 82 VAL A CA 1
ATOM 561 C C . VAL A 1 82 ? -12.384 -7.289 -7.934 1.00 82.38 82 VAL A C 1
ATOM 563 O O . VAL A 1 82 ? -13.462 -7.872 -8.022 1.00 82.38 82 VAL A O 1
ATOM 566 N N . GLY A 1 83 ? -11.229 -7.941 -7.773 1.00 83.12 83 GLY A N 1
ATOM 567 C CA . GLY A 1 83 ? -11.142 -9.401 -7.706 1.00 83.12 83 GLY A CA 1
ATOM 568 C C . GLY A 1 83 ? -11.960 -9.992 -6.554 1.00 83.12 83 GLY A C 1
ATOM 569 O O . GLY A 1 83 ? -12.645 -10.993 -6.742 1.00 83.12 83 GLY A O 1
ATOM 570 N N . ILE A 1 84 ? -11.954 -9.349 -5.383 1.00 86.06 84 ILE A N 1
ATOM 571 C CA . ILE A 1 84 ? -12.764 -9.764 -4.226 1.00 86.06 84 ILE A CA 1
ATOM 572 C C . ILE A 1 84 ? -14.263 -9.609 -4.516 1.00 86.06 84 ILE A C 1
ATOM 574 O O . ILE A 1 84 ? -15.041 -10.506 -4.182 1.00 86.06 84 ILE A O 1
ATOM 578 N N . LYS A 1 85 ? -14.673 -8.508 -5.163 1.00 82.06 85 LYS A N 1
ATOM 579 C CA . LYS A 1 85 ? -16.074 -8.250 -5.547 1.00 82.06 85 LYS A CA 1
ATOM 580 C C . LYS A 1 85 ? -16.606 -9.270 -6.559 1.00 82.06 85 LYS A C 1
ATOM 582 O O . LYS A 1 85 ? -17.755 -9.681 -6.442 1.00 82.06 85 LYS A O 1
ATOM 587 N N . GLU A 1 86 ? -15.760 -9.735 -7.474 1.00 85.69 86 GLU A N 1
ATOM 588 C CA . GLU A 1 86 ? -16.051 -10.819 -8.431 1.00 85.69 86 GLU A CA 1
ATOM 589 C C . GLU A 1 86 ? -16.042 -12.226 -7.784 1.00 85.69 86 GLU A C 1
ATOM 591 O O . GLU A 1 86 ? -16.279 -13.232 -8.449 1.00 85.69 86 GLU A O 1
ATOM 596 N N . GLY A 1 87 ? -15.782 -12.334 -6.473 1.00 82.12 87 GLY A N 1
ATOM 597 C CA . GLY A 1 87 ? -15.801 -13.601 -5.731 1.00 82.12 87 GLY A CA 1
ATOM 598 C C . GLY A 1 87 ? -14.428 -14.249 -5.518 1.00 82.12 87 GLY A C 1
ATOM 599 O O . GLY A 1 87 ? -14.343 -15.364 -4.997 1.00 82.12 87 GLY A O 1
ATOM 600 N N . GLY A 1 88 ? -13.340 -13.557 -5.858 1.00 81.88 88 GLY A N 1
ATOM 601 C CA . GLY A 1 88 ? -11.968 -13.976 -5.592 1.00 81.88 88 GLY A CA 1
ATOM 602 C C . GLY A 1 88 ? -11.652 -14.002 -4.098 1.00 81.88 88 GLY A C 1
ATOM 603 O O . GLY A 1 88 ? -11.268 -12.996 -3.512 1.00 81.88 88 GLY A O 1
ATOM 604 N N . ARG A 1 89 ? -11.811 -15.173 -3.473 1.00 75.75 89 ARG A N 1
ATOM 605 C CA . ARG A 1 89 ? -11.589 -15.384 -2.026 1.00 75.75 89 ARG A CA 1
ATOM 606 C C . ARG A 1 89 ? -10.423 -16.316 -1.700 1.00 75.75 89 ARG A C 1
ATOM 608 O O . ARG A 1 89 ? -10.167 -16.596 -0.533 1.00 75.75 89 ARG A O 1
ATOM 615 N N . THR A 1 90 ? -9.730 -16.823 -2.717 1.00 81.25 90 THR A N 1
ATOM 616 C CA . THR A 1 90 ? -8.626 -17.778 -2.567 1.00 81.25 90 THR A CA 1
ATOM 617 C C . THR A 1 90 ? -7.348 -17.243 -3.203 1.00 81.25 90 THR A C 1
ATOM 619 O O . THR A 1 90 ? -7.385 -16.437 -4.135 1.00 81.25 90 THR A O 1
ATOM 622 N N . GLY A 1 91 ? -6.199 -17.753 -2.750 1.00 81.25 91 GLY A N 1
ATOM 623 C CA . GLY A 1 91 ? -4.893 -17.425 -3.332 1.00 81.25 91 GLY A CA 1
ATOM 624 C C . GLY A 1 91 ? -4.723 -17.863 -4.793 1.00 81.25 91 GLY A C 1
ATOM 625 O O . GLY A 1 91 ? -3.768 -17.448 -5.440 1.00 81.25 91 GLY A O 1
ATOM 626 N N . VAL A 1 92 ? -5.654 -18.654 -5.343 1.00 86.25 92 VAL A N 1
ATOM 627 C CA . VAL A 1 92 ? -5.626 -19.075 -6.752 1.00 86.25 92 VAL A CA 1
ATOM 628 C C . VAL A 1 92 ? -5.726 -17.867 -7.679 1.00 86.25 92 VAL A C 1
ATOM 630 O O . VAL A 1 92 ? -4.980 -17.796 -8.646 1.00 86.25 92 VAL A O 1
ATOM 633 N N . VAL A 1 93 ? -6.563 -16.878 -7.344 1.00 86.69 93 VAL A N 1
ATOM 634 C CA . VAL A 1 93 ? -6.680 -15.640 -8.132 1.00 86.69 93 VAL A CA 1
ATOM 635 C C . VAL A 1 93 ? -5.343 -14.898 -8.168 1.00 86.69 93 VAL A C 1
ATOM 637 O O . VAL A 1 93 ? -4.895 -14.493 -9.237 1.00 86.69 93 VAL A O 1
ATOM 640 N N . ALA A 1 94 ? -4.655 -14.799 -7.026 1.00 86.44 94 ALA A N 1
ATOM 641 C CA . ALA A 1 94 ? -3.334 -14.178 -6.951 1.00 86.44 94 ALA A CA 1
ATOM 642 C C . ALA A 1 94 ? -2.280 -14.945 -7.774 1.00 86.44 94 ALA A C 1
ATOM 644 O O . ALA A 1 94 ? -1.481 -14.324 -8.474 1.00 86.44 94 ALA A O 1
ATOM 645 N N . LEU A 1 95 ? -2.308 -16.284 -7.753 1.00 90.44 95 LEU A N 1
ATOM 646 C CA . LEU A 1 95 ? -1.418 -17.122 -8.568 1.00 90.44 95 LEU A CA 1
ATOM 647 C C . LEU A 1 95 ? -1.683 -16.955 -10.068 1.00 90.44 95 LEU A C 1
ATOM 649 O O . LEU A 1 95 ? -0.738 -16.816 -10.842 1.00 90.44 95 LEU A O 1
ATOM 653 N N . THR A 1 96 ? -2.950 -16.926 -10.487 1.00 90.69 96 THR A N 1
ATOM 654 C CA . THR A 1 96 ? -3.321 -16.698 -11.889 1.00 90.69 96 THR A CA 1
ATOM 655 C C . THR A 1 96 ? -2.879 -15.315 -12.358 1.00 90.69 96 THR A C 1
ATOM 657 O O . THR A 1 96 ? -2.278 -15.201 -13.424 1.00 90.69 96 THR A O 1
ATOM 660 N N . ILE A 1 97 ? -3.106 -14.271 -11.552 1.00 89.50 97 ILE A N 1
ATOM 661 C CA . ILE A 1 97 ? -2.655 -12.908 -11.861 1.00 89.50 97 ILE A CA 1
ATOM 662 C C . ILE A 1 97 ? -1.127 -12.870 -11.977 1.00 89.50 97 ILE A C 1
ATOM 664 O O . ILE A 1 97 ? -0.610 -12.353 -12.964 1.00 89.50 97 ILE A O 1
ATOM 668 N N . SER A 1 98 ? -0.401 -13.467 -11.027 1.00 89.75 98 SER A N 1
ATOM 669 C CA . SER A 1 98 ? 1.064 -13.535 -11.059 1.00 89.75 98 SER A CA 1
ATOM 670 C C . SER A 1 98 ? 1.587 -14.252 -12.309 1.00 89.75 98 SER A C 1
ATOM 672 O O . SER A 1 98 ? 2.498 -13.746 -12.962 1.00 89.75 98 SER A O 1
ATOM 674 N N . ALA A 1 99 ? 0.973 -15.372 -12.705 1.00 92.69 99 ALA A N 1
ATOM 675 C CA . ALA A 1 99 ? 1.329 -16.085 -13.928 1.00 92.69 99 ALA A CA 1
ATOM 676 C C . ALA A 1 99 ? 1.069 -15.239 -15.187 1.00 92.69 99 ALA A C 1
ATOM 678 O O . ALA A 1 99 ? 1.940 -15.144 -16.051 1.00 92.69 99 ALA A O 1
ATOM 679 N N . CYS A 1 100 ? -0.086 -14.569 -15.272 1.00 91.25 100 CYS A N 1
ATOM 680 C CA . CYS A 1 100 ? -0.401 -13.653 -16.371 1.00 91.25 100 CYS A CA 1
ATOM 681 C C . CYS A 1 100 ? 0.586 -12.477 -16.448 1.00 91.25 100 CYS A C 1
ATOM 683 O O . CYS A 1 100 ? 1.043 -12.137 -17.538 1.00 91.25 100 CYS A O 1
ATOM 685 N N . PHE A 1 101 ? 0.970 -11.887 -15.311 1.00 88.56 101 PHE A N 1
ATOM 686 C CA . PHE A 1 101 ? 2.006 -10.851 -15.265 1.00 88.56 101 PHE A CA 1
ATOM 687 C C . PHE A 1 101 ? 3.384 -11.390 -15.665 1.00 88.56 101 PHE A C 1
ATOM 689 O O . PHE A 1 101 ? 4.117 -10.710 -16.379 1.00 88.56 101 PHE A O 1
ATOM 696 N N . GLY A 1 102 ? 3.715 -12.627 -15.287 1.00 90.38 102 GLY A N 1
ATOM 697 C CA . GLY A 1 102 ? 4.928 -13.309 -15.734 1.00 90.38 102 GLY A CA 1
ATOM 698 C C . GLY A 1 102 ? 4.975 -13.486 -17.253 1.00 90.38 102 GLY A C 1
ATOM 699 O O . GLY A 1 102 ? 5.997 -13.207 -17.873 1.00 90.38 102 GLY A O 1
ATOM 700 N N . VAL A 1 103 ? 3.856 -13.866 -17.877 1.00 90.75 103 VAL A N 1
ATOM 701 C CA . VAL A 1 103 ? 3.739 -13.939 -19.345 1.00 90.75 103 VAL A CA 1
ATOM 702 C C . VAL A 1 103 ? 3.818 -12.544 -19.979 1.00 90.75 103 VAL A C 1
ATOM 704 O O . VAL A 1 103 ? 4.458 -12.373 -21.016 1.00 90.75 103 VAL A O 1
ATOM 707 N N . SER A 1 104 ? 3.237 -11.528 -19.334 1.00 89.06 104 SER A N 1
ATOM 708 C CA . SER A 1 104 ? 3.286 -10.134 -19.793 1.00 89.06 104 SER A CA 1
ATOM 709 C C . SER A 1 104 ? 4.715 -9.581 -19.902 1.00 89.06 104 SER A C 1
ATOM 711 O O . SER A 1 104 ? 4.978 -8.720 -20.739 1.00 89.06 104 SER A O 1
ATOM 713 N N . LEU A 1 105 ? 5.687 -10.118 -19.151 1.00 86.94 105 LEU A N 1
ATOM 714 C CA . LEU A 1 105 ? 7.094 -9.712 -19.277 1.00 86.94 105 LEU A CA 1
ATOM 715 C C . LEU A 1 105 ? 7.659 -9.935 -20.690 1.00 86.94 105 LEU A C 1
ATOM 717 O O . LEU A 1 105 ? 8.475 -9.134 -21.148 1.00 86.94 105 LEU A O 1
ATOM 721 N N . PHE A 1 106 ? 7.190 -10.948 -21.426 1.00 88.56 106 PHE A N 1
ATOM 722 C CA . PHE A 1 106 ? 7.573 -11.149 -22.832 1.00 88.56 106 PHE A CA 1
ATOM 723 C C . PHE A 1 106 ? 6.980 -10.087 -23.768 1.00 88.56 106 PHE A C 1
ATOM 725 O O . PHE A 1 106 ? 7.529 -9.829 -24.836 1.00 88.56 106 PHE A O 1
ATOM 732 N N . LEU A 1 107 ? 5.888 -9.439 -23.352 1.00 87.50 107 LEU A N 1
ATOM 733 C CA . LEU A 1 107 ? 5.270 -8.301 -24.032 1.00 87.50 107 LEU A CA 1
ATOM 734 C C . LEU A 1 107 ? 5.833 -6.953 -23.545 1.00 87.50 107 LEU A C 1
ATOM 736 O O . LEU A 1 107 ? 5.430 -5.907 -24.057 1.00 87.50 107 LEU A O 1
ATOM 740 N N . SER A 1 108 ? 6.808 -6.944 -22.627 1.00 85.94 108 SER A N 1
ATOM 741 C CA . SER A 1 108 ? 7.480 -5.717 -22.178 1.00 85.94 108 SER A CA 1
ATOM 742 C C . SER A 1 108 ? 7.980 -4.791 -23.304 1.00 85.94 108 SER A C 1
ATOM 744 O O . SER A 1 108 ? 7.782 -3.582 -23.155 1.00 85.94 108 SER A O 1
ATOM 746 N N . PRO A 1 109 ? 8.536 -5.259 -24.449 1.00 81.19 109 PRO A N 1
ATOM 747 C CA . PRO A 1 109 ? 8.936 -4.347 -25.526 1.00 81.19 109 PRO A CA 1
ATOM 748 C C . PRO A 1 109 ? 7.746 -3.625 -26.173 1.00 81.19 109 PRO A C 1
ATOM 750 O O . PRO A 1 109 ? 7.885 -2.489 -26.615 1.00 81.19 109 PRO A O 1
ATOM 753 N N . VAL A 1 110 ? 6.560 -4.241 -26.187 1.00 83.19 110 VAL A N 1
ATOM 754 C CA . VAL A 1 110 ? 5.328 -3.605 -26.675 1.00 83.19 110 VAL A CA 1
ATOM 755 C C . VAL A 1 110 ? 4.846 -2.551 -25.679 1.00 83.19 110 VAL A C 1
ATOM 757 O O . VAL A 1 110 ? 4.412 -1.475 -26.081 1.00 83.19 110 VAL A O 1
ATOM 760 N N . MET A 1 111 ? 4.978 -2.814 -24.376 1.00 80.50 111 MET A N 1
ATOM 761 C CA . MET A 1 111 ? 4.606 -1.845 -23.341 1.00 80.50 111 MET A CA 1
ATOM 762 C C . MET A 1 111 ? 5.495 -0.596 -23.355 1.00 80.50 111 MET A C 1
ATOM 764 O O . MET A 1 111 ? 4.996 0.501 -23.121 1.00 80.50 111 MET A O 1
ATOM 768 N N . GLN A 1 112 ? 6.782 -0.730 -23.688 1.00 82.12 112 GLN A N 1
ATOM 769 C CA . GLN A 1 112 ? 7.691 0.418 -23.824 1.00 82.12 112 GLN A CA 1
ATOM 770 C C . GLN A 1 112 ? 7.352 1.327 -25.016 1.00 82.12 112 GLN A C 1
ATOM 772 O O . GLN A 1 112 ? 7.762 2.485 -25.031 1.00 82.12 112 GLN A O 1
ATOM 777 N N . ALA A 1 113 ? 6.588 0.837 -25.999 1.00 84.88 113 ALA A N 1
ATOM 778 C CA . ALA A 1 113 ? 6.118 1.647 -27.120 1.00 84.88 113 ALA A CA 1
ATOM 779 C C . ALA A 1 113 ? 4.936 2.566 -26.749 1.00 84.88 113 ALA A C 1
ATOM 781 O O . ALA A 1 113 ? 4.581 3.449 -27.531 1.00 84.88 113 ALA A O 1
ATOM 782 N N . VAL A 1 114 ? 4.316 2.376 -25.575 1.00 84.44 114 VAL A N 1
ATOM 783 C CA . VAL A 1 114 ? 3.190 3.197 -25.114 1.00 84.44 114 VAL A CA 1
ATOM 784 C C . VAL A 1 114 ? 3.707 4.547 -24.594 1.00 84.44 114 VAL A C 1
ATOM 786 O O . VAL A 1 114 ? 4.511 4.576 -23.661 1.00 84.44 114 VAL A O 1
ATOM 789 N N . PRO A 1 115 ? 3.239 5.687 -25.138 1.00 84.94 115 PRO A N 1
ATOM 790 C CA . PRO A 1 115 ? 3.640 7.003 -24.653 1.00 84.94 115 PRO A CA 1
ATOM 791 C C . PRO A 1 115 ? 3.232 7.231 -23.194 1.00 84.94 115 PRO A C 1
ATOM 793 O O . PRO A 1 115 ? 2.110 6.914 -22.803 1.00 84.94 115 PRO A O 1
ATOM 796 N N . ALA A 1 116 ? 4.082 7.906 -22.415 1.00 81.50 116 ALA A N 1
ATOM 797 C CA . ALA A 1 116 ? 3.784 8.252 -21.018 1.00 81.50 116 ALA A CA 1
ATOM 798 C C . ALA A 1 116 ? 2.516 9.119 -20.857 1.00 81.50 116 ALA A C 1
ATOM 800 O O . ALA A 1 116 ? 1.848 9.082 -19.829 1.00 81.50 116 ALA A O 1
ATOM 801 N N . VAL A 1 117 ? 2.131 9.870 -21.893 1.00 86.06 117 VAL A N 1
ATOM 802 C CA . VAL A 1 117 ? 0.889 10.662 -21.887 1.00 86.06 117 VAL A CA 1
ATOM 803 C C . VAL A 1 117 ? -0.355 9.761 -21.851 1.00 86.06 117 VAL A C 1
ATOM 805 O O . VAL A 1 117 ? -1.378 10.152 -21.296 1.00 86.06 117 VAL A O 1
ATOM 808 N N . ALA A 1 118 ? -0.270 8.537 -22.384 1.00 85.69 118 ALA A N 1
ATOM 809 C CA . ALA A 1 118 ? -1.383 7.590 -22.390 1.00 85.69 118 ALA A CA 1
ATOM 810 C C . ALA A 1 118 ? -1.631 6.945 -21.014 1.00 85.69 118 ALA A C 1
ATOM 812 O O . ALA A 1 118 ? -2.746 6.502 -20.747 1.00 85.69 118 ALA A O 1
ATOM 813 N N . THR A 1 119 ? -0.633 6.913 -20.123 1.00 86.00 119 THR A N 1
ATOM 814 C CA . THR A 1 119 ? -0.775 6.321 -18.780 1.00 86.00 119 THR A CA 1
ATOM 815 C C . THR A 1 119 ? -1.307 7.313 -17.744 1.00 86.00 119 THR A C 1
ATOM 817 O O . THR A 1 119 ? -1.927 6.900 -16.766 1.00 86.00 119 THR A O 1
ATOM 820 N N . ALA A 1 120 ? -1.154 8.620 -17.974 1.00 87.94 120 ALA A N 1
ATOM 821 C CA . ALA A 1 120 ? -1.674 9.670 -17.097 1.00 87.94 120 ALA A CA 1
ATOM 822 C C . ALA A 1 120 ? -3.183 9.545 -16.769 1.00 87.94 120 ALA A C 1
ATOM 824 O O . ALA A 1 120 ? -3.519 9.544 -15.582 1.00 87.94 120 ALA A O 1
ATOM 825 N N . PRO A 1 121 ? -4.111 9.390 -17.740 1.00 88.12 121 PRO A N 1
ATOM 826 C CA . PRO A 1 121 ? -5.535 9.238 -17.425 1.00 88.12 121 PRO A CA 1
ATOM 827 C C . PRO A 1 121 ? -5.838 7.948 -16.653 1.00 88.12 121 PRO A C 1
ATOM 829 O O . PRO A 1 121 ? -6.763 7.922 -15.845 1.00 88.12 121 PRO A O 1
ATOM 832 N N . VAL A 1 122 ? -5.039 6.895 -16.857 1.00 88.44 122 VAL A N 1
ATOM 833 C CA . VAL A 1 122 ? -5.182 5.631 -16.125 1.00 88.44 122 VAL A CA 1
ATOM 834 C C . VAL A 1 122 ? -4.857 5.839 -14.647 1.00 88.44 122 VAL A C 1
ATOM 836 O O . VAL A 1 122 ? -5.633 5.418 -13.797 1.00 88.44 122 VAL A O 1
ATOM 839 N N . LEU A 1 123 ? -3.774 6.557 -14.329 1.00 86.88 123 LEU A N 1
ATOM 840 C CA . LEU A 1 123 ? -3.407 6.873 -12.943 1.00 86.88 123 LEU A CA 1
ATOM 841 C C . LEU A 1 123 ? -4.465 7.730 -12.237 1.00 86.88 123 LEU A C 1
ATOM 843 O O . LEU A 1 123 ? -4.749 7.507 -11.062 1.00 86.88 123 LEU A O 1
ATOM 847 N N . VAL A 1 124 ? -5.086 8.674 -12.952 1.00 89.38 124 VAL A N 1
ATOM 848 C CA . VAL A 1 124 ? -6.206 9.461 -12.412 1.00 89.38 124 VAL A CA 1
ATOM 849 C C . VAL A 1 124 ? -7.385 8.550 -12.078 1.00 89.38 124 VAL A C 1
ATOM 851 O O . VAL A 1 124 ? -7.936 8.644 -10.985 1.00 89.38 124 VAL A O 1
ATOM 854 N N . LEU A 1 125 ? -7.745 7.634 -12.980 1.00 88.25 125 LEU A N 1
ATOM 855 C CA . LEU A 1 125 ? -8.854 6.705 -12.770 1.00 88.25 125 LEU A CA 1
ATOM 856 C C . LEU A 1 125 ? -8.583 5.775 -11.578 1.00 88.25 125 LEU A C 1
ATOM 858 O O . LEU A 1 125 ? -9.430 5.660 -10.694 1.00 88.25 125 LEU A O 1
ATOM 862 N N . VAL A 1 126 ? -7.381 5.202 -11.481 1.00 84.62 126 VAL A N 1
ATOM 863 C CA . VAL A 1 126 ? -6.969 4.393 -10.320 1.00 84.62 126 VAL A CA 1
ATOM 864 C C . VAL A 1 126 ? -7.070 5.206 -9.026 1.00 84.62 126 VAL A C 1
ATOM 866 O O . VAL A 1 126 ? -7.681 4.748 -8.063 1.00 84.62 126 VAL A O 1
ATOM 869 N N . GLY A 1 127 ? -6.588 6.453 -9.021 1.00 85.81 127 GLY A N 1
ATOM 870 C CA . GLY A 1 127 ? -6.733 7.355 -7.876 1.00 85.81 127 GLY A CA 1
ATOM 871 C C . GLY A 1 127 ? -8.196 7.597 -7.481 1.00 85.81 127 GLY A C 1
ATOM 872 O O . GLY A 1 127 ? -8.533 7.543 -6.298 1.00 85.81 127 GLY A O 1
ATOM 873 N N . THR A 1 128 ? -9.095 7.788 -8.454 1.00 85.75 128 THR A N 1
ATOM 874 C CA . THR A 1 128 ? -10.535 7.937 -8.169 1.00 85.75 128 THR A CA 1
ATOM 875 C C . THR A 1 128 ? -11.156 6.671 -7.582 1.00 85.75 128 THR A C 1
ATOM 877 O O . THR A 1 128 ? -12.010 6.769 -6.704 1.00 85.75 128 THR A O 1
ATOM 880 N N . MET A 1 129 ? -10.703 5.487 -8.008 1.00 81.50 129 MET A N 1
ATOM 881 C CA . MET A 1 129 ? -11.162 4.216 -7.443 1.00 81.50 129 MET A CA 1
ATOM 882 C C . MET A 1 129 ? -10.698 4.054 -5.993 1.00 81.50 129 MET A C 1
ATOM 884 O O . MET A 1 129 ? -11.498 3.668 -5.145 1.00 81.50 129 MET A O 1
ATOM 888 N N . MET A 1 130 ? -9.446 4.413 -5.688 1.00 82.88 130 MET A N 1
ATOM 889 C CA . MET A 1 130 ? -8.906 4.365 -4.323 1.00 82.88 130 MET A CA 1
ATOM 890 C C . MET A 1 130 ? -9.624 5.339 -3.378 1.00 82.88 130 MET A C 1
ATOM 892 O O . MET A 1 130 ? -9.865 5.004 -2.221 1.00 82.88 130 MET A O 1
ATOM 896 N N . MET A 1 131 ? -10.047 6.510 -3.871 1.00 86.31 131 MET A N 1
ATOM 897 C CA . MET A 1 131 ? -10.856 7.455 -3.087 1.00 86.31 131 MET A CA 1
ATOM 898 C C . MET A 1 131 ? -12.226 6.899 -2.679 1.00 86.31 131 MET A C 1
ATOM 900 O O . MET A 1 131 ? -12.802 7.385 -1.707 1.00 86.31 131 MET A O 1
ATOM 904 N N . GLY A 1 132 ? -12.742 5.871 -3.363 1.00 79.38 132 GLY A N 1
ATOM 905 C CA . GLY A 1 132 ? -13.973 5.188 -2.960 1.00 79.38 132 GLY A CA 1
ATOM 906 C C . GLY A 1 132 ? -13.898 4.612 -1.542 1.00 79.38 132 GLY A C 1
ATOM 907 O O . GLY A 1 132 ? -14.871 4.699 -0.794 1.00 79.38 132 GLY A O 1
ATOM 908 N N . GLU A 1 133 ? -12.727 4.121 -1.127 1.00 78.06 133 GLU A N 1
ATOM 909 C CA . GLU A 1 133 ? -12.517 3.548 0.210 1.00 78.06 133 GLU A CA 1
ATOM 910 C C . GLU A 1 133 ? -12.589 4.602 1.324 1.00 78.06 133 GLU A C 1
ATOM 912 O O . GLU A 1 133 ? -12.988 4.297 2.449 1.00 78.06 133 GLU A O 1
ATOM 917 N N . ALA A 1 134 ? -12.312 5.875 1.014 1.00 85.31 134 ALA A N 1
ATOM 918 C CA . ALA A 1 134 ? -12.489 6.971 1.968 1.00 85.31 134 ALA A CA 1
ATOM 919 C C . ALA A 1 134 ? -13.962 7.144 2.398 1.00 85.31 134 ALA A C 1
ATOM 921 O O . ALA A 1 134 ? -14.241 7.733 3.444 1.00 85.31 134 ALA A O 1
ATOM 922 N N . GLY A 1 135 ? -14.917 6.595 1.637 1.00 84.50 135 GLY A N 1
ATOM 923 C CA . GLY A 1 135 ? -16.333 6.556 2.005 1.00 84.50 135 GLY A CA 1
ATOM 924 C C . GLY A 1 135 ? -16.646 5.675 3.221 1.00 84.50 135 GLY A C 1
ATOM 925 O O . GLY A 1 135 ? -17.657 5.899 3.880 1.00 84.50 135 GLY A O 1
ATOM 926 N N . HIS A 1 136 ? -15.781 4.714 3.561 1.00 82.38 136 HIS A N 1
ATOM 927 C CA . HIS A 1 136 ? -15.960 3.836 4.725 1.00 82.38 136 HIS A CA 1
ATOM 928 C C . HIS A 1 136 ? -15.490 4.460 6.048 1.00 82.38 136 HIS A C 1
ATOM 930 O O . HIS A 1 136 ? -15.704 3.890 7.120 1.00 82.38 136 HIS A O 1
ATOM 936 N N . ILE A 1 137 ? -14.866 5.637 5.993 1.00 87.62 137 ILE A N 1
ATOM 937 C CA . ILE A 1 137 ? -14.410 6.368 7.174 1.00 87.62 137 ILE A CA 1
ATOM 938 C C . ILE A 1 137 ? -15.628 6.946 7.903 1.00 87.62 137 ILE A C 1
ATOM 940 O O . ILE A 1 137 ? -16.533 7.512 7.290 1.00 87.62 137 ILE A O 1
ATOM 944 N N . ASN A 1 138 ? -15.663 6.830 9.235 1.00 89.25 138 ASN A N 1
ATOM 945 C CA . ASN A 1 138 ? -16.724 7.445 10.026 1.00 89.25 138 ASN A CA 1
ATOM 946 C C . ASN A 1 138 ? -16.520 8.967 10.125 1.00 89.25 138 ASN A C 1
ATOM 948 O O . ASN A 1 138 ? -15.942 9.475 11.086 1.00 89.25 138 ASN A O 1
ATOM 952 N N . TRP A 1 139 ? -17.056 9.687 9.144 1.00 92.06 139 TRP A N 1
ATOM 953 C CA . TRP A 1 139 ? -16.989 11.145 9.046 1.00 92.06 139 TRP A CA 1
ATOM 954 C C . TRP A 1 139 ? -17.774 11.897 10.127 1.00 92.06 139 TRP A C 1
ATOM 956 O O . TRP A 1 139 ? -17.570 13.094 10.305 1.00 92.06 139 TRP A O 1
ATOM 966 N N . THR A 1 140 ? -18.656 11.214 10.861 1.00 91.69 140 THR A N 1
ATOM 967 C CA . THR A 1 140 ? -19.441 11.832 11.944 1.00 91.69 140 THR A CA 1
ATOM 968 C C . THR A 1 140 ? -18.679 11.897 13.268 1.00 91.69 140 THR A C 1
ATOM 970 O O . THR A 1 140 ? -18.976 12.739 14.112 1.00 91.69 140 THR A O 1
ATOM 973 N N . SER A 1 141 ? -17.669 11.040 13.444 1.00 87.88 141 SER A N 1
ATOM 974 C CA . SER A 1 141 ? -16.819 11.008 14.633 1.00 87.88 141 SER A CA 1
ATOM 975 C C . SER A 1 141 ? -15.601 11.908 14.437 1.00 87.88 141 SER A C 1
ATOM 977 O O . SER A 1 141 ? -14.671 11.551 13.714 1.00 87.88 141 SER A O 1
ATOM 979 N N . MET A 1 142 ? -15.570 13.066 15.103 1.00 87.81 142 MET A N 1
ATOM 980 C CA . MET A 1 142 ? -14.454 14.020 15.008 1.00 87.81 142 MET A CA 1
ATOM 981 C C . MET A 1 142 ? -13.075 13.415 15.360 1.00 87.81 142 MET A C 1
ATOM 983 O O . MET A 1 142 ? -12.121 13.695 14.629 1.00 87.81 142 MET A O 1
ATOM 987 N N . PRO A 1 143 ? -12.946 12.540 16.387 1.00 88.69 143 PRO A N 1
ATOM 988 C CA . PRO A 1 143 ? -11.693 11.839 16.689 1.00 88.69 143 PRO A CA 1
ATOM 989 C C . PRO A 1 143 ? -11.138 10.990 15.540 1.00 88.69 143 PRO A C 1
ATOM 991 O O . PRO A 1 143 ? -9.940 10.740 15.498 1.00 88.69 143 PRO A O 1
ATOM 994 N N . THR A 1 144 ? -11.981 10.554 14.601 1.00 88.44 144 THR A N 1
ATOM 995 C CA . THR A 1 144 ? -11.576 9.742 13.442 1.00 88.44 144 THR A CA 1
ATOM 996 C C . THR A 1 144 ? -11.505 10.572 12.158 1.00 88.44 144 THR A C 1
ATOM 998 O O . THR A 1 144 ? -10.581 10.411 11.363 1.00 88.44 144 THR A O 1
ATOM 1001 N N . ALA A 1 145 ? -12.449 11.495 11.967 1.00 92.19 145 ALA A N 1
ATOM 1002 C CA . ALA A 1 145 ? -12.577 12.307 10.763 1.00 92.19 145 ALA A CA 1
ATOM 1003 C C . ALA A 1 145 ? -11.415 13.297 10.583 1.00 92.19 145 ALA A C 1
ATOM 1005 O O . ALA A 1 145 ? -10.880 13.416 9.480 1.00 92.19 145 ALA A O 1
ATOM 1006 N N . VAL A 1 146 ? -10.987 13.983 11.652 1.00 92.44 146 VAL A N 1
ATOM 1007 C CA . VAL A 1 146 ? -9.906 14.986 11.573 1.00 92.44 146 VAL A CA 1
ATOM 1008 C C . VAL A 1 146 ? -8.559 14.353 11.221 1.00 92.44 146 VAL A C 1
ATOM 1010 O O . VAL A 1 146 ? -7.932 14.825 10.268 1.00 92.44 146 VAL A O 1
ATOM 1013 N N . PRO A 1 147 ? -8.103 13.283 11.907 1.00 93.19 147 PRO A N 1
ATOM 1014 C CA . PRO A 1 147 ? -6.854 12.615 11.547 1.00 93.19 147 PRO A CA 1
ATOM 1015 C C . PRO A 1 147 ? -6.853 12.081 10.116 1.00 93.19 147 PRO A C 1
ATOM 1017 O O . PRO A 1 147 ? -5.872 12.258 9.395 1.00 93.19 147 PRO A O 1
ATOM 1020 N N . ALA A 1 148 ? -7.961 11.468 9.688 1.00 92.38 148 ALA A N 1
ATOM 1021 C CA . ALA A 1 148 ? -8.100 10.926 8.342 1.00 92.38 148 ALA A CA 1
ATOM 1022 C C . ALA A 1 148 ? -8.032 12.021 7.266 1.00 92.38 148 ALA A C 1
ATOM 1024 O O . ALA A 1 148 ? -7.317 11.875 6.274 1.00 92.38 148 ALA A O 1
ATOM 1025 N N . PHE A 1 149 ? -8.729 13.139 7.482 1.00 93.94 149 PHE A N 1
ATOM 1026 C CA . PHE A 1 149 ? -8.697 14.287 6.579 1.00 93.94 149 PHE A CA 1
ATOM 1027 C C . PHE A 1 149 ? -7.288 14.880 6.456 1.00 93.94 149 PHE A C 1
ATOM 1029 O O . PHE A 1 149 ? -6.796 15.084 5.346 1.00 93.94 149 PHE A O 1
ATOM 1036 N N . LEU A 1 150 ? -6.614 15.117 7.585 1.00 94.00 150 LEU A N 1
ATOM 1037 C CA . LEU A 1 150 ? -5.261 15.677 7.593 1.00 94.00 150 LEU A CA 1
ATOM 1038 C C . LEU A 1 150 ? -4.253 14.747 6.919 1.00 94.00 150 LEU A C 1
ATOM 1040 O O . LEU A 1 150 ? -3.430 15.224 6.143 1.00 94.00 150 LEU A O 1
ATOM 1044 N N . CYS A 1 151 ? -4.354 13.437 7.153 1.00 92.81 151 CYS A N 1
ATOM 1045 C CA . CYS A 1 151 ? -3.514 12.444 6.487 1.00 92.81 151 CYS A CA 1
ATOM 1046 C C . CYS A 1 151 ? -3.645 12.529 4.955 1.00 92.81 151 CYS A C 1
ATOM 1048 O O . CYS A 1 151 ? -2.641 12.665 4.252 1.00 92.81 151 CYS A O 1
ATOM 1050 N N . MET A 1 152 ? -4.882 12.547 4.442 1.00 91.75 152 MET A N 1
ATOM 1051 C CA . MET A 1 152 ? -5.152 12.605 3.000 1.00 91.75 152 MET A CA 1
ATOM 1052 C C . MET A 1 152 ? -4.702 13.911 2.344 1.00 91.75 152 MET A C 1
ATOM 1054 O O . MET A 1 152 ? -4.243 13.893 1.206 1.00 91.75 152 MET A O 1
ATOM 1058 N N . VAL A 1 153 ? -4.833 15.044 3.037 1.00 94.31 153 VAL A N 1
ATOM 1059 C CA . VAL A 1 153 ? -4.504 16.361 2.475 1.00 94.31 153 VAL A CA 1
ATOM 1060 C C . VAL A 1 153 ? -3.006 16.652 2.564 1.00 94.31 153 VAL A C 1
ATOM 1062 O O . VAL A 1 153 ? -2.412 17.133 1.604 1.00 94.31 153 VAL A O 1
ATOM 1065 N N . ILE A 1 154 ? -2.351 16.340 3.681 1.00 95.00 154 ILE A N 1
ATOM 1066 C CA . ILE A 1 154 ? -0.937 16.691 3.886 1.00 95.00 154 ILE A CA 1
ATOM 1067 C C . ILE A 1 154 ? -0.017 15.901 2.952 1.00 95.00 154 ILE A C 1
ATOM 1069 O O . ILE A 1 154 ? 0.998 16.433 2.500 1.00 95.00 154 ILE A O 1
ATOM 1073 N N . GLN A 1 155 ? -0.381 14.668 2.606 1.00 93.19 155 GLN A N 1
ATOM 1074 C CA . GLN A 1 155 ? 0.397 13.820 1.707 1.00 93.19 155 GLN A CA 1
ATOM 1075 C C . GLN A 1 155 ? 0.699 14.471 0.335 1.00 93.19 155 GLN A C 1
ATOM 1077 O O . GLN A 1 155 ? 1.882 14.611 0.011 1.00 93.19 155 GLN A O 1
ATOM 1082 N N . PRO A 1 156 ? -0.293 14.919 -0.466 1.00 91.38 156 PRO A N 1
ATOM 1083 C CA . PRO A 1 156 ? -0.026 15.599 -1.734 1.00 91.38 156 PRO A CA 1
ATOM 1084 C C . PRO A 1 156 ? 0.628 16.974 -1.549 1.00 91.38 156 PRO A C 1
ATOM 1086 O O . PRO A 1 156 ? 1.505 17.324 -2.332 1.00 91.38 156 PRO A O 1
ATOM 1089 N N . PHE A 1 157 ? 0.269 17.740 -0.511 1.00 93.81 157 PHE A N 1
ATOM 1090 C CA . PHE A 1 157 ? 0.852 19.072 -0.284 1.00 93.81 157 PHE A CA 1
ATOM 1091 C C . PHE A 1 157 ? 2.335 19.033 0.103 1.00 93.81 157 PHE A C 1
ATOM 1093 O O . PHE A 1 157 ? 3.073 19.970 -0.191 1.00 93.81 157 PHE A O 1
ATOM 1100 N N . THR A 1 158 ? 2.778 17.959 0.755 1.00 92.50 158 THR A N 1
ATOM 1101 C CA . THR A 1 158 ? 4.179 17.778 1.168 1.00 92.50 158 THR A CA 1
ATOM 1102 C C . THR A 1 158 ? 4.972 16.868 0.235 1.00 92.50 158 THR A C 1
ATOM 1104 O O . THR A 1 158 ? 6.157 16.647 0.480 1.00 92.50 158 THR A O 1
ATOM 1107 N N . PHE A 1 159 ? 4.333 16.331 -0.812 1.00 89.00 159 PHE A N 1
ATOM 1108 C CA . PHE A 1 159 ? 4.907 15.346 -1.733 1.00 89.00 159 PHE A CA 1
ATOM 1109 C C . PHE A 1 159 ? 5.540 14.134 -1.017 1.00 89.00 159 PHE A C 1
ATOM 1111 O O . PHE A 1 159 ? 6.484 13.526 -1.520 1.00 89.00 159 PHE A O 1
ATOM 1118 N N . SER A 1 160 ? 5.035 13.782 0.171 1.00 87.31 160 SER A N 1
ATOM 1119 C CA . SER A 1 160 ? 5.585 12.717 1.012 1.00 87.31 160 SER A CA 1
ATOM 1120 C C . SER A 1 160 ? 4.477 11.967 1.746 1.00 87.31 160 SER A C 1
ATOM 1122 O O . SER A 1 160 ? 3.767 12.526 2.584 1.00 87.31 160 SER A O 1
ATOM 1124 N N . ILE A 1 161 ? 4.374 10.666 1.464 1.00 88.38 161 ILE A N 1
ATOM 1125 C CA . ILE A 1 161 ? 3.441 9.744 2.133 1.00 88.38 161 ILE A CA 1
ATOM 1126 C C . ILE A 1 161 ? 3.733 9.686 3.635 1.00 88.38 161 ILE A C 1
ATOM 1128 O O . ILE A 1 161 ? 2.822 9.782 4.455 1.00 88.38 161 ILE A O 1
ATOM 1132 N N . ALA A 1 162 ? 5.016 9.623 4.004 1.00 88.81 162 ALA A N 1
ATOM 1133 C CA . ALA A 1 162 ? 5.438 9.576 5.400 1.00 88.81 162 ALA A CA 1
ATOM 1134 C C . ALA A 1 162 ? 4.928 10.791 6.192 1.00 88.81 162 ALA A C 1
ATOM 1136 O O . ALA A 1 162 ? 4.370 10.630 7.273 1.00 88.81 162 ALA A O 1
ATOM 1137 N N . ASN A 1 163 ? 5.045 11.998 5.629 1.00 90.50 163 ASN A N 1
ATOM 1138 C CA . ASN A 1 163 ? 4.595 13.223 6.296 1.00 90.50 163 ASN A CA 1
ATOM 1139 C C . ASN A 1 163 ? 3.073 13.258 6.495 1.00 90.50 163 ASN A C 1
ATOM 1141 O O . ASN A 1 163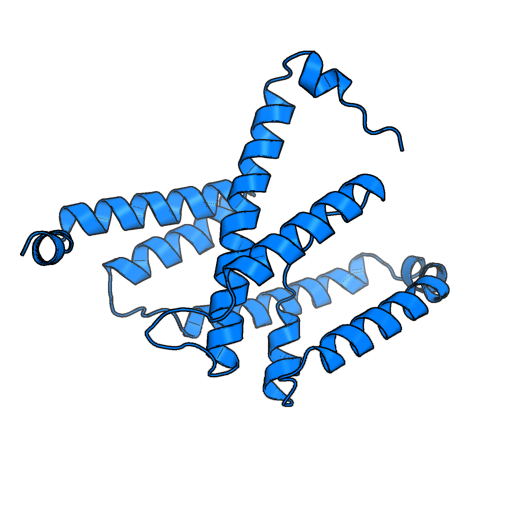 ? 2.611 13.704 7.546 1.00 90.50 163 ASN A O 1
ATOM 1145 N N . GLY A 1 164 ? 2.301 12.760 5.523 1.00 91.25 164 GLY A N 1
ATOM 1146 C CA . GLY A 1 164 ? 0.850 12.605 5.663 1.00 91.25 164 GLY A CA 1
ATOM 1147 C C . GLY A 1 164 ? 0.483 11.657 6.806 1.00 91.25 164 GLY A C 1
ATOM 1148 O O . GLY A 1 164 ? -0.278 12.031 7.701 1.00 91.25 164 GLY A O 1
ATOM 1149 N N . ILE A 1 165 ? 1.104 10.473 6.833 1.00 90.69 165 ILE A N 1
ATOM 1150 C CA . ILE A 1 165 ? 0.908 9.470 7.891 1.00 90.69 165 ILE A CA 1
ATOM 1151 C C . ILE A 1 165 ? 1.270 10.040 9.269 1.00 90.69 165 ILE A C 1
ATOM 1153 O O . ILE A 1 165 ? 0.492 9.895 10.215 1.00 90.69 165 ILE A O 1
ATOM 1157 N N . TYR A 1 166 ? 2.411 10.729 9.393 1.00 90.25 166 TYR A N 1
ATOM 1158 C CA . TYR A 1 166 ? 2.829 11.355 10.651 1.00 90.25 166 TYR A CA 1
ATOM 1159 C C . TYR A 1 166 ? 1.819 12.381 11.147 1.00 90.25 166 TYR A C 1
ATOM 1161 O O . TYR A 1 166 ? 1.465 12.369 12.325 1.00 90.25 166 TYR A O 1
ATOM 1169 N N . ALA A 1 167 ? 1.320 13.242 10.262 1.00 92.62 167 ALA A N 1
ATOM 1170 C CA . ALA A 1 167 ? 0.325 14.230 10.642 1.00 92.62 167 ALA A CA 1
ATOM 1171 C C . ALA A 1 167 ? -0.982 13.571 11.106 1.00 92.62 167 ALA A C 1
ATOM 1173 O O . ALA A 1 167 ? -1.503 13.934 12.160 1.00 92.62 167 ALA A O 1
ATOM 1174 N N . GLY A 1 168 ? -1.475 12.562 10.382 1.00 91.75 168 GLY A N 1
ATOM 1175 C CA . GLY A 1 168 ? -2.659 11.803 10.790 1.00 91.75 168 GLY A CA 1
ATOM 1176 C C . GLY A 1 168 ? -2.500 11.177 12.179 1.00 91.75 168 GLY A C 1
ATOM 1177 O O . GLY A 1 168 ? -3.326 11.402 13.062 1.00 91.75 168 GLY A O 1
ATOM 1178 N N . LEU A 1 169 ? -1.403 10.454 12.416 1.00 90.44 169 LEU A N 1
ATOM 1179 C CA . LEU A 1 169 ? -1.122 9.812 13.706 1.00 90.44 169 LEU A CA 1
ATOM 1180 C C . LEU A 1 169 ? -1.000 10.810 14.859 1.00 90.44 169 LEU A C 1
ATOM 1182 O O . LEU A 1 169 ? -1.589 10.591 15.918 1.00 90.44 169 LEU A O 1
ATOM 1186 N N . LEU A 1 170 ? -0.269 11.910 14.663 1.00 92.00 170 LEU A N 1
ATOM 1187 C CA . LEU A 1 170 ? -0.080 12.927 15.698 1.00 92.00 170 LEU A CA 1
ATOM 1188 C C . LEU A 1 170 ? -1.407 13.566 16.108 1.00 92.00 170 LEU A C 1
ATOM 1190 O O . LEU A 1 170 ? -1.674 13.708 17.300 1.00 92.00 170 LEU A O 1
ATOM 1194 N N . PHE A 1 171 ? -2.260 13.904 15.141 1.00 92.12 171 PHE A N 1
ATOM 1195 C CA . PHE A 1 171 ? -3.578 14.462 15.435 1.00 92.12 171 PHE A CA 1
ATOM 1196 C C . PHE A 1 171 ? -4.519 13.434 16.062 1.00 92.12 171 PHE A C 1
ATOM 1198 O O . PHE A 1 171 ? -5.259 13.781 16.980 1.00 92.12 171 PHE A O 1
ATOM 1205 N N . SER A 1 172 ? -4.460 12.169 15.634 1.00 91.12 172 SER A N 1
ATOM 1206 C CA . SER A 1 172 ? -5.216 11.090 16.278 1.00 91.12 172 SER A CA 1
ATOM 1207 C C . SER A 1 172 ? -4.829 10.942 17.747 1.00 91.12 172 SER A C 1
ATOM 1209 O O . SER A 1 172 ? -5.702 10.820 18.602 1.00 91.12 172 SER A O 1
ATOM 1211 N N . LEU A 1 173 ? -3.530 10.981 18.052 1.00 90.19 173 LEU A N 1
ATOM 1212 C CA . LEU A 1 173 ? -3.026 10.873 19.417 1.00 90.19 173 LEU A CA 1
ATOM 1213 C C . LEU A 1 173 ? -3.408 12.097 20.256 1.00 90.19 173 LEU A C 1
ATOM 1215 O O . LEU A 1 173 ? -3.871 11.950 21.385 1.00 90.19 173 LEU A O 1
ATOM 1219 N N . ALA A 1 174 ? -3.251 13.300 19.701 1.00 90.44 174 ALA A N 1
ATOM 1220 C CA . ALA A 1 174 ? -3.627 14.537 20.374 1.00 90.44 174 ALA A CA 1
ATOM 1221 C C . ALA A 1 174 ? -5.115 14.534 20.751 1.00 90.44 174 ALA A C 1
ATOM 1223 O O . ALA A 1 174 ? -5.449 14.803 21.903 1.00 90.44 174 ALA A O 1
ATOM 1224 N N . LEU A 1 175 ? -5.994 14.150 19.817 1.00 88.38 175 LEU A N 1
ATOM 1225 C CA . LEU A 1 175 ? -7.432 14.064 20.070 1.00 88.38 175 LEU A CA 1
ATOM 1226 C C . LEU A 1 175 ? -7.785 12.984 21.090 1.00 88.38 175 LEU A C 1
ATOM 1228 O O . LEU A 1 175 ? -8.638 13.214 21.942 1.00 88.38 175 LEU A O 1
ATOM 1232 N N . PHE A 1 176 ? -7.112 11.835 21.048 1.00 86.50 176 PHE A N 1
ATOM 1233 C CA . PHE A 1 176 ? -7.310 10.773 22.032 1.00 86.50 176 PHE A CA 1
ATOM 1234 C C . PHE A 1 176 ? -7.014 11.251 23.464 1.00 86.50 176 PHE A C 1
ATOM 1236 O O . PHE A 1 176 ? -7.791 10.986 24.383 1.00 86.50 176 PHE A O 1
ATOM 1243 N N . PHE A 1 177 ? -5.941 12.028 23.652 1.00 85.56 177 PHE A N 1
ATOM 1244 C CA . PHE A 1 177 ? -5.624 12.632 24.948 1.00 85.56 177 PHE A CA 1
ATOM 1245 C C . PHE A 1 177 ? -6.588 13.752 25.347 1.00 85.56 177 PHE A C 1
ATOM 1247 O O . PHE A 1 177 ? -6.964 13.834 26.513 1.00 85.56 177 PHE A O 1
ATOM 1254 N N . THR A 1 178 ? -7.008 14.614 24.419 1.00 85.06 178 THR A N 1
ATOM 1255 C CA . THR A 1 178 ? -7.889 15.743 24.762 1.00 85.06 178 THR A CA 1
ATOM 1256 C C . THR A 1 178 ? -9.333 15.326 25.017 1.00 85.06 178 THR A C 1
ATOM 1258 O O . THR A 1 178 ? -9.992 15.929 25.858 1.00 85.06 178 THR A O 1
ATOM 1261 N N . THR A 1 179 ? -9.834 14.309 24.311 1.00 81.81 179 THR A N 1
ATOM 1262 C CA . THR A 1 179 ? -11.216 13.820 24.460 1.00 81.81 179 THR A CA 1
ATOM 1263 C C . THR A 1 179 ? -11.384 12.965 25.721 1.00 81.81 179 THR A C 1
ATOM 1265 O O . THR A 1 179 ? -12.492 12.833 26.232 1.00 81.81 179 THR A O 1
ATOM 1268 N N . GLY A 1 180 ? -10.291 12.430 26.279 1.00 71.06 180 GLY A N 1
ATOM 1269 C CA . GLY A 1 180 ? -10.341 11.601 27.487 1.00 71.06 180 GLY A CA 1
ATOM 1270 C C . GLY A 1 180 ? -10.764 10.151 27.227 1.00 71.06 180 GLY A C 1
ATOM 1271 O O . GLY A 1 180 ? -11.036 9.417 28.175 1.00 71.06 180 GLY A O 1
ATOM 1272 N N . ASP A 1 181 ? -10.763 9.704 25.968 1.00 72.12 181 ASP A N 1
ATOM 1273 C CA . ASP A 1 181 ? -11.148 8.341 25.562 1.00 72.12 181 ASP A CA 1
ATOM 1274 C C . ASP A 1 181 ? -10.202 7.244 26.095 1.00 72.12 181 ASP A C 1
ATOM 1276 O O . ASP A 1 181 ? -10.472 6.056 25.939 1.00 72.12 181 ASP A O 1
ATOM 1280 N N . PHE A 1 182 ? -9.105 7.614 26.765 1.00 72.81 182 PHE A N 1
ATOM 1281 C CA . PHE A 1 182 ? -8.214 6.693 27.479 1.00 72.81 182 PHE A CA 1
ATOM 1282 C C . PHE A 1 182 ? -8.720 6.300 28.878 1.00 72.81 182 PHE A C 1
ATOM 1284 O O . PHE A 1 182 ? -8.267 5.304 29.439 1.00 72.81 182 PHE A O 1
ATOM 1291 N N . ILE A 1 183 ? -9.663 7.053 29.455 1.00 70.50 183 ILE A N 1
ATOM 1292 C CA . ILE A 1 183 ? -10.229 6.797 30.791 1.00 70.50 183 ILE A CA 1
ATOM 1293 C C . ILE A 1 183 ? -10.871 5.396 30.937 1.00 70.50 183 ILE A C 1
ATOM 1295 O O . ILE A 1 183 ? -10.685 4.785 31.992 1.00 70.50 183 ILE A O 1
ATOM 1299 N N . PRO A 1 184 ? -11.584 4.834 29.938 1.00 69.38 184 PRO A N 1
ATOM 1300 C CA . PRO A 1 184 ? -12.145 3.488 30.029 1.00 69.38 184 PRO A CA 1
ATOM 1301 C C . PRO A 1 184 ? -11.091 2.371 30.032 1.00 69.38 184 PRO A C 1
ATOM 1303 O O . PRO A 1 184 ? -11.401 1.287 30.498 1.00 69.38 184 PRO A O 1
ATOM 1306 N N . TYR A 1 185 ? -9.867 2.608 29.544 1.00 66.12 185 TYR A N 1
ATOM 1307 C CA . TYR A 1 185 ? -8.801 1.590 29.517 1.00 66.12 185 TYR A CA 1
ATOM 1308 C C . TYR A 1 185 ? -8.117 1.381 30.876 1.00 66.12 185 TYR A C 1
ATOM 1310 O O . TYR A 1 185 ? -7.418 0.389 31.067 1.00 66.12 185 TYR A O 1
ATOM 1318 N N . PHE A 1 186 ? -8.297 2.319 31.809 1.00 60.75 186 PHE A N 1
ATOM 1319 C CA . PHE A 1 186 ? -7.785 2.232 33.180 1.00 60.75 186 PHE A CA 1
ATOM 1320 C C . PHE A 1 186 ? -8.833 1.734 34.192 1.00 60.75 186 PHE A C 1
ATOM 1322 O O . PHE A 1 186 ? -8.518 1.628 35.378 1.00 60.75 186 PHE A O 1
ATOM 1329 N N . ARG A 1 187 ? -10.065 1.457 33.748 1.00 44.00 187 ARG A N 1
ATOM 1330 C CA . ARG A 1 187 ? -11.130 0.836 34.548 1.00 44.00 187 ARG A CA 1
ATOM 1331 C C . ARG A 1 187 ? -11.257 -0.642 34.216 1.00 44.00 187 ARG A C 1
ATOM 1333 O O . ARG A 1 187 ? -11.551 -1.395 35.167 1.00 44.00 187 ARG A O 1
#

Sequence (187 aa):
WPLDFGPILAGDANVLSAVTAYALVMIFDIGGALYGLCGLAGLIQNGVAPGAIPTYLAAAAATALGAWTGTTPLIIAAESAVGIKEGGRTGVVALTISACFGVSLFLSPVMQAVPAVATAPVLVLVGTMMMGEAGHINWTSMPTAVPAFLCMVIQPFTFSIANGIYAGLLFSLALFFTTGDFIPYFR

pLDDT: mean 85.46, std 7.14, range [44.0, 95.0]

InterPro domains:
  IPR045018 Azaguanine-like transporters [PTHR43337] (12-179)

Organism: NCBI:txid1034604

Radius of gyration: 19.58 Å; chains: 1; bounding box: 49×38×62 Å

Foldseek 3Di:
DDPPCVCVVVVPVVVVVVVVLVVVLQLCQLVVLQLLLCVLLVNQDPNDRPPSPVSVVVQVVVQVVCVVVVHHGDGDQPCVSVVSVVVNPDCVVVVVVVVVVVVCVVVVVVVVVDDPVVCVVVVVVSVVSVVVSVVVFPCVDPLGNVLVVQLVVVCVVVVHNSRSNVSSVVSNVVCCVVVVVCVVVVD

Secondary structure (DSSP, 8-state):
-----HHHHTT-HHHHHHHHHHHHHHHHHHHHHHHHHHHHTT--BTTB-TTHHHHHHHHHHHHHHHHHHTPPPP---TTHHHHHHTT--SHHHHHHHHHHHHHHGGGHHHHTTS-HHHHHHHHHHHHHHHHGGGGGS-TT-HHHHHHHHHHHHHHHHHT-HHHHHHHHHHHHHHHHHHHTTTGGGG-